Protein 2PAQ (pdb70)

CATH classification: 1.10.3210.10

B-factor: mean 29.09, std 8.6, range [10.77, 69.5]

Organism: Escherichia coli (strain K12) (NCBI:txid83333)

InterPro domains:
  IPR003607 HD/PDEase domain [SM00471] (26-151)
  IPR003607 HD/PDEase domain [cd00077] (28-130)
  IPR006674 HD domain [PS51831] (30-142)
  IPR022971 5'-deoxynucleotidase YfbR [MF_01100] (3-195)
  IPR039356 5'-deoxynucleotidase YfbR/HDDC2 [PTHR11845] (5-149)

Structure (mmCIF, N/CA/C/O backbone):
data_2PAQ
#
_entry.id   2PAQ
#
_cell.length_a   137.023
_cell.length_b   137.023
_cell.length_c   56.288
_cell.angle_alpha   90.00
_cell.angle_beta   90.00
_cell.angle_gamma   120.00
#
_symmetry.space_group_name_H-M   'H 3'
#
loop_
_entity.id
_entity.type
_entity.pdbx_description
1 polymer "5'-deoxynucleotidase YfbR"
2 water water
#
loop_
_atom_site.group_PDB
_atom_site.id
_atom_site.type_symbol
_atom_site.label_atom_id
_atom_site.label_alt_id
_atom_site.label_comp_id
_atom_site.label_asym_id
_atom_site.label_entity_id
_atom_site.label_seq_id
_atom_site.pdbx_PDB_ins_code
_atom_site.Cartn_x
_atom_site.Cartn_y
_atom_site.Cartn_z
_atom_site.occupancy
_atom_site.B_iso_or_equiv
_atom_site.auth_seq_id
_atom_site.auth_comp_id
_atom_site.auth_asym_id
_atom_site.auth_atom_id
_atom_site.pdbx_PDB_model_num
ATOM 1 N N . LYS A 1 4 ? 26.396 -12.563 29.262 1.00 34.98 2 LYS A N 1
ATOM 2 C CA . LYS A 1 4 ? 27.148 -11.392 29.790 1.00 34.41 2 LYS A CA 1
ATOM 3 C C . LYS A 1 4 ? 26.398 -10.601 30.851 1.00 34.79 2 LYS A C 1
ATOM 4 O O . LYS A 1 4 ? 27.031 -10.172 31.828 1.00 34.81 2 LYS A O 1
ATOM 6 N N . GLN A 1 5 ? 25.081 -10.381 30.673 1.00 33.88 3 GLN A N 1
ATOM 7 C CA . GLN A 1 5 ? 24.270 -9.696 31.709 1.00 33.17 3 GLN A CA 1
ATOM 8 C C . GLN A 1 5 ? 24.002 -10.620 32.896 1.00 30.83 3 GLN A C 1
ATOM 9 O O . GLN A 1 5 ? 23.637 -11.785 32.712 1.00 31.44 3 GLN A O 1
ATOM 15 N N . SER A 1 6 ? 24.212 -10.108 34.101 1.00 26.23 4 SER A N 1
ATOM 16 C CA . SER A 1 6 ? 23.972 -10.855 35.315 1.00 25.22 4 SER A CA 1
ATOM 17 C C . SER A 1 6 ? 22.696 -10.291 35.958 1.00 24.33 4 SER A C 1
ATOM 18 O O . SER A 1 6 ? 22.450 -9.105 35.874 1.00 23.19 4 SER A O 1
ATOM 21 N N . HIS A 1 7 ? 21.918 -11.164 36.574 1.00 24.19 5 HIS A N 1
ATOM 22 C CA . HIS A 1 7 ? 20.694 -10.836 37.306 1.00 24.03 5 HIS A CA 1
ATOM 23 C C . HIS A 1 7 ? 20.946 -10.681 38.818 1.00 23.65 5 HIS A C 1
ATOM 24 O O . HIS A 1 7 ? 20.009 -10.530 39.594 1.00 22.24 5 HIS A O 1
ATOM 31 N N . PHE A 1 8 ? 22.214 -10.747 39.216 1.00 23.48 6 PHE A N 1
ATOM 32 C CA . PHE A 1 8 ? 22.619 -10.791 40.596 1.00 22.69 6 PHE A CA 1
ATOM 33 C C . PHE A 1 8 ? 22.106 -9.629 41.411 1.00 23.83 6 PHE A C 1
ATOM 34 O O . PHE A 1 8 ? 21.531 -9.855 42.458 1.00 23.26 6 PHE A O 1
ATOM 42 N N . PHE A 1 9 ? 22.382 -8.397 40.977 1.00 23.81 7 PHE A N 1
ATOM 43 C CA . PHE A 1 9 ? 21.925 -7.226 41.692 1.00 24.88 7 PHE A CA 1
ATOM 44 C C . PHE A 1 9 ? 20.427 -7.000 41.603 1.00 24.70 7 PHE A C 1
ATOM 45 O O . PHE A 1 9 ? 19.795 -6.544 42.580 1.00 24.45 7 PHE A O 1
ATOM 53 N N . ALA A 1 10 ? 19.854 -7.364 40.455 1.00 24.07 8 ALA A N 1
ATOM 54 C CA . ALA A 1 10 ? 18.412 -7.413 40.299 1.00 23.39 8 ALA A CA 1
ATOM 55 C C . ALA A 1 10 ? 17.850 -8.349 41.380 1.00 24.40 8 ALA A C 1
ATOM 56 O O . ALA A 1 10 ? 16.901 -7.989 42.054 1.00 22.83 8 ALA A O 1
ATOM 58 N N . HIS A 1 11 ? 18.454 -9.503 41.648 1.00 24.47 9 HIS A N 1
ATOM 59 C CA . HIS A 1 11 ? 17.921 -10.268 42.792 1.00 25.29 9 HIS A CA 1
ATOM 60 C C . HIS A 1 11 ? 18.211 -9.717 44.179 1.00 26.64 9 HIS A C 1
ATOM 61 O O . HIS A 1 11 ? 17.337 -9.792 45.054 1.00 27.85 9 HIS A O 1
ATOM 68 N N . LEU A 1 12 ? 19.394 -9.175 44.407 1.00 26.90 10 LEU A N 1
ATOM 69 C CA . LEU A 1 12 ? 19.669 -8.545 45.704 1.00 27.96 10 LEU A CA 1
ATOM 70 C C . LEU A 1 12 ? 18.654 -7.441 46.096 1.00 28.24 10 LEU A C 1
ATOM 71 O O . LEU A 1 12 ? 18.260 -7.279 47.303 1.00 26.96 10 LEU A O 1
ATOM 76 N N . SER A 1 13 ? 18.245 -6.668 45.092 1.00 28.79 11 SER A N 1
ATOM 77 C CA . SER A 1 13 ? 17.259 -5.591 45.248 1.00 29.66 11 SER A CA 1
ATOM 78 C C . SER A 1 13 ? 15.981 -6.060 45.979 1.00 29.12 11 SER A C 1
ATOM 79 O O . SER A 1 13 ? 15.221 -5.268 46.520 1.00 28.44 11 SER A O 1
ATOM 82 N N . ARG A 1 14 ? 15.769 -7.374 45.999 1.00 29.41 12 ARG A N 1
ATOM 83 C CA . ARG A 1 14 ? 14.535 -7.972 46.459 1.00 28.31 12 ARG A CA 1
ATOM 84 C C . ARG A 1 14 ? 14.546 -8.266 47.956 1.00 28.70 12 ARG A C 1
ATOM 85 O O . ARG A 1 14 ? 13.529 -8.694 48.532 1.00 28.00 12 ARG A O 1
ATOM 93 N N . LEU A 1 15 ? 15.674 -8.001 48.593 1.00 26.59 13 LEU A N 1
ATOM 94 C CA . LEU A 1 15 ? 15.836 -8.336 49.974 1.00 27.36 13 LEU A CA 1
ATOM 95 C C . LEU A 1 15 ? 14.827 -7.543 50.788 1.00 26.16 13 LEU A C 1
ATOM 96 O O . LEU A 1 15 ? 14.410 -8.003 51.803 1.00 26.65 13 LEU A O 1
ATOM 101 N N . LYS A 1 16 ? 14.502 -6.337 50.334 1.00 25.67 14 LYS A N 1
ATOM 102 C CA . LYS A 1 16 ? 13.569 -5.451 51.014 1.00 25.63 14 LYS A CA 1
ATOM 103 C C . LYS A 1 16 ? 12.116 -5.961 50.977 1.00 25.29 14 LYS A C 1
ATOM 104 O O . LYS A 1 16 ? 11.285 -5.571 51.815 1.00 25.30 14 LYS A O 1
ATOM 110 N N . LEU A 1 17 ? 11.867 -6.904 50.097 1.00 25.14 15 LEU A N 1
ATOM 111 C CA . LEU A 1 17 ? 10.575 -7.556 49.977 1.00 25.46 15 LEU A CA 1
ATOM 112 C C . LEU A 1 17 ? 10.418 -8.683 50.998 1.00 25.40 15 LEU A C 1
ATOM 113 O O . LEU A 1 17 ? 9.318 -9.102 51.188 1.00 24.84 15 LEU A O 1
ATOM 118 N N . ILE A 1 18 ? 11.486 -9.184 51.636 1.00 24.48 16 ILE A N 1
ATOM 119 C CA . ILE A 1 18 ? 11.333 -10.381 52.462 1.00 24.67 16 ILE A CA 1
ATOM 120 C C . ILE A 1 18 ? 11.105 -9.926 53.904 1.00 23.81 16 ILE A C 1
ATOM 121 O O . ILE A 1 18 ? 11.916 -9.213 54.414 1.00 21.18 16 ILE A O 1
ATOM 126 N N . ASN A 1 19 ? 10.006 -10.380 54.528 1.00 23.44 17 ASN A N 1
ATOM 127 C CA . ASN A 1 19 ? 9.610 -9.936 55.840 1.00 23.42 17 ASN A CA 1
ATOM 128 C C . ASN A 1 19 ? 10.006 -10.851 56.959 1.00 23.63 17 ASN A C 1
ATOM 129 O O . ASN A 1 19 ? 9.927 -12.061 56.838 1.00 23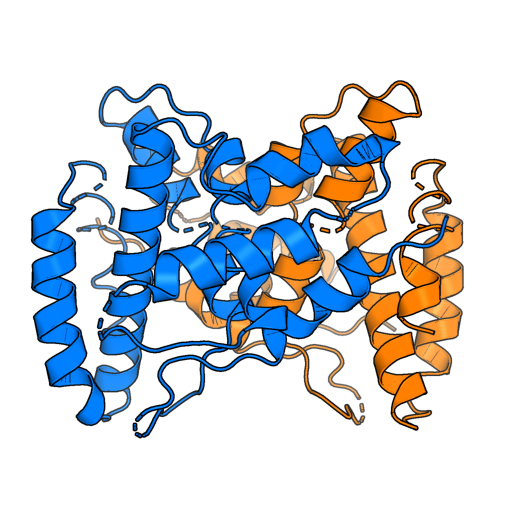.47 17 ASN A O 1
ATOM 134 N N . ARG A 1 20 ? 10.456 -10.285 58.070 1.00 22.89 18 ARG A N 1
ATOM 135 C CA . ARG A 1 20 ? 10.905 -11.127 59.205 1.00 23.58 18 ARG A CA 1
ATOM 136 C C . ARG A 1 20 ? 9.808 -11.269 60.251 1.00 23.73 18 ARG A C 1
ATOM 137 O O . ARG A 1 20 ? 8.802 -10.561 60.148 1.00 25.74 18 ARG A O 1
ATOM 145 N N . TRP A 1 21 ? 9.975 -12.187 61.199 1.00 24.12 19 TRP A N 1
ATOM 146 C CA . TRP A 1 21 ? 9.026 -12.460 62.264 1.00 24.79 19 TRP A CA 1
ATOM 147 C C . TRP A 1 21 ? 7.572 -12.665 61.738 1.00 25.27 19 TRP A C 1
ATOM 148 O O . TRP A 1 21 ? 6.669 -12.010 62.169 1.00 25.90 19 TRP A O 1
ATOM 159 N N . PRO A 1 22 ? 7.382 -13.576 60.766 1.00 26.27 20 PRO A N 1
ATOM 160 C CA . PRO A 1 22 ? 6.116 -13.737 60.102 1.00 26.50 20 PRO A CA 1
ATOM 161 C C . PRO A 1 22 ? 5.003 -14.298 60.952 1.00 28.16 20 PRO A C 1
ATOM 162 O O . PRO A 1 22 ? 3.818 -14.098 60.582 1.00 29.29 20 PRO A O 1
ATOM 166 N N . LEU A 1 23 ? 5.326 -14.970 62.061 1.00 27.64 21 LEU A N 1
ATOM 167 C CA . LEU A 1 23 ? 4.288 -15.677 62.799 1.00 28.33 21 LEU A CA 1
ATOM 168 C C . LEU A 1 23 ? 3.618 -14.836 63.887 1.00 29.20 21 LEU A C 1
ATOM 169 O O . LEU A 1 23 ? 2.701 -15.314 64.530 1.00 27.52 21 LEU A O 1
ATOM 182 N N . ARG A 1 25 ? 2.157 -10.726 65.226 1.00 29.07 23 ARG A N 1
ATOM 183 C CA . ARG A 1 25 ? 1.809 -9.339 64.942 1.00 29.19 23 ARG A CA 1
ATOM 184 C C . ARG A 1 25 ? 2.986 -8.449 65.361 1.00 28.14 23 ARG A C 1
ATOM 185 O O . ARG A 1 25 ? 3.561 -8.605 66.451 1.00 29.55 23 ARG A O 1
ATOM 193 N N . ASN A 1 26 ? 3.378 -7.587 64.447 1.00 26.58 24 ASN A N 1
ATOM 194 C CA . ASN A 1 26 ? 4.480 -6.675 64.594 1.00 25.11 24 ASN A CA 1
ATOM 195 C C . ASN A 1 26 ? 3.841 -5.285 64.636 1.00 24.89 24 ASN A C 1
ATOM 196 O O . ASN A 1 26 ? 2.913 -5.001 63.897 1.00 22.02 24 ASN A O 1
ATOM 201 N N . VAL A 1 27 ? 4.342 -4.414 65.508 1.00 23.85 25 VAL A N 1
ATOM 202 C CA . VAL A 1 27 ? 3.929 -3.033 65.494 1.00 23.81 25 VAL A CA 1
ATOM 203 C C . VAL A 1 27 ? 4.438 -2.426 64.207 1.00 23.49 25 VAL A C 1
ATOM 204 O O . VAL A 1 27 ? 3.741 -1.690 63.563 1.00 23.92 25 VAL A O 1
ATOM 208 N N . ARG A 1 28 ? 5.666 -2.775 63.835 1.00 24.13 26 ARG A N 1
ATOM 209 C CA . ARG A 1 28 ? 6.289 -2.402 62.577 1.00 23.71 26 ARG A CA 1
ATOM 210 C C . ARG A 1 28 ? 6.956 -3.650 62.025 1.00 23.33 26 ARG A C 1
ATOM 211 O O . ARG A 1 28 ? 7.657 -4.380 62.735 1.00 23.11 26 ARG A O 1
ATOM 219 N N . THR A 1 29 ? 6.721 -3.899 60.754 1.00 23.25 27 THR A N 1
ATOM 220 C CA . THR A 1 29 ? 7.277 -5.053 60.092 1.00 23.10 27 THR A CA 1
ATOM 221 C C . THR A 1 29 ? 8.687 -4.709 59.659 1.00 21.70 27 THR A C 1
ATOM 222 O O . THR A 1 29 ? 8.933 -3.636 59.145 1.00 21.11 27 THR A O 1
ATOM 226 N N . GLU A 1 30 ? 9.602 -5.648 59.908 1.00 20.53 28 GLU A N 1
ATOM 227 C CA . GLU A 1 30 ? 11.021 -5.501 59.635 1.00 20.29 28 GLU A CA 1
ATOM 228 C C . GLU A 1 30 ? 11.305 -6.378 58.415 1.00 18.94 28 GLU A C 1
ATOM 229 O O . GLU A 1 30 ? 10.896 -7.547 58.411 1.00 18.96 28 GLU A O 1
ATOM 235 N N . ASN A 1 31 ? 11.969 -5.812 57.394 1.00 15.92 29 ASN A N 1
ATOM 236 C CA . ASN A 1 31 ? 12.425 -6.586 56.240 1.00 14.98 29 ASN A CA 1
ATOM 237 C C . ASN A 1 31 ? 13.904 -6.965 56.368 1.00 15.49 29 ASN A C 1
ATOM 238 O O . ASN A 1 31 ? 14.607 -6.468 57.325 1.00 14.60 29 ASN A O 1
ATOM 243 N N . VAL A 1 32 ? 14.327 -7.911 55.512 1.00 14.46 30 VAL A N 1
ATOM 244 C CA . VAL A 1 32 ? 15.686 -8.419 55.550 1.00 16.97 30 VAL A CA 1
ATOM 245 C C . VAL A 1 32 ? 16.784 -7.363 55.218 1.00 18.15 30 VAL A C 1
ATOM 246 O O . VAL A 1 32 ? 17.898 -7.396 55.770 1.00 19.72 30 VAL A O 1
ATOM 250 N N . SER A 1 33 ? 16.433 -6.412 54.378 1.00 18.88 31 SER A N 1
ATOM 251 C CA . SER A 1 33 ? 17.306 -5.287 54.071 1.00 19.36 31 SER A CA 1
ATOM 252 C C . SER A 1 33 ? 17.569 -4.408 55.309 1.00 18.62 31 SER A C 1
ATOM 253 O O . SER A 1 33 ? 18.736 -4.164 55.671 1.00 17.30 31 SER A O 1
ATOM 256 N N . GLU A 1 34 ? 16.498 -3.957 55.966 1.00 18.63 32 GLU A N 1
ATOM 257 C CA . GLU A 1 34 ? 16.599 -3.237 57.261 1.00 19.35 32 GLU A CA 1
ATOM 258 C C . GLU A 1 34 ? 17.381 -4.003 58.342 1.00 19.03 32 GLU A C 1
ATOM 259 O O . GLU A 1 34 ? 18.294 -3.468 58.949 1.00 18.91 32 GLU A O 1
ATOM 265 N N . HIS A 1 35 ? 17.070 -5.275 58.521 1.00 18.52 33 HIS A N 1
ATOM 266 C CA . HIS A 1 35 ? 17.890 -6.165 59.383 1.00 18.92 33 HIS A CA 1
ATOM 267 C C . HIS A 1 35 ? 19.378 -6.286 59.073 1.00 19.01 33 HIS A C 1
ATOM 268 O O . HIS A 1 35 ? 20.227 -6.124 59.968 1.00 20.97 33 HIS A O 1
ATOM 275 N N . SER A 1 36 ? 19.706 -6.582 57.822 1.00 19.40 34 SER A N 1
ATOM 276 C CA . SER A 1 36 ? 21.094 -6.792 57.400 1.00 18.51 34 SER A CA 1
ATOM 277 C C . SER A 1 36 ? 21.896 -5.560 57.662 1.00 18.26 34 SER A C 1
ATOM 278 O O . SER A 1 36 ? 23.030 -5.694 58.067 1.00 18.09 34 SER A O 1
ATOM 281 N N . LEU A 1 37 ? 21.323 -4.363 57.426 1.00 19.32 35 LEU A N 1
ATOM 282 C CA . LEU A 1 37 ? 22.054 -3.145 57.685 1.00 19.39 35 LEU A CA 1
ATOM 283 C C . LEU A 1 37 ? 22.335 -3.012 59.169 1.00 18.94 35 LEU A C 1
ATOM 284 O O . LEU A 1 37 ? 23.416 -2.592 59.569 1.00 21.94 35 LEU A O 1
ATOM 289 N N . GLN A 1 38 ? 21.384 -3.338 59.998 1.00 16.27 36 GLN A N 1
ATOM 290 C CA . GLN A 1 38 ? 21.547 -3.131 61.423 1.00 17.60 36 GLN A CA 1
ATOM 291 C C . GLN A 1 38 ? 22.523 -4.150 61.916 1.00 17.08 36 GLN A C 1
ATOM 292 O O . GLN A 1 38 ? 23.439 -3.813 62.641 1.00 17.44 36 GLN A O 1
ATOM 298 N N . VAL A 1 39 ? 22.460 -5.368 61.375 1.00 18.15 37 VAL A N 1
ATOM 299 C CA . VAL A 1 39 ? 23.460 -6.424 61.704 1.00 17.33 37 VAL A CA 1
ATOM 300 C C . VAL A 1 39 ? 24.876 -6.030 61.360 1.00 17.25 37 VAL A C 1
ATOM 301 O O . VAL A 1 39 ? 25.797 -6.268 62.162 1.00 17.08 37 VAL A O 1
ATOM 305 N N . ALA A 1 40 ? 25.084 -5.517 60.147 1.00 16.71 38 ALA A N 1
ATOM 306 C CA . ALA A 1 40 ? 26.388 -4.964 59.708 1.00 15.36 38 ALA A CA 1
ATOM 307 C C . ALA A 1 40 ? 26.901 -3.853 60.616 1.00 16.39 38 ALA A C 1
ATOM 308 O O . ALA A 1 40 ? 28.061 -3.814 60.939 1.00 17.89 38 ALA A O 1
ATOM 318 N N . VAL A 1 42 ? 26.010 -3.326 63.820 1.00 18.60 40 VAL A N 1
ATOM 319 C CA . VAL A 1 42 ? 26.328 -3.957 65.080 1.00 18.11 40 VAL A CA 1
ATOM 320 C C . VAL A 1 42 ? 27.584 -4.809 65.003 1.00 17.32 40 VAL A C 1
ATOM 321 O O . VAL A 1 42 ? 28.398 -4.779 65.931 1.00 18.04 40 VAL A O 1
ATOM 325 N N . ALA A 1 43 ? 27.708 -5.625 63.949 1.00 17.86 41 ALA A N 1
ATOM 326 C CA . ALA A 1 43 ? 28.885 -6.526 63.737 1.00 17.40 41 ALA A CA 1
ATOM 327 C C . ALA A 1 43 ? 30.194 -5.703 63.673 1.00 18.15 41 ALA A C 1
ATOM 328 O O . ALA A 1 43 ? 31.209 -6.032 64.356 1.00 17.03 41 ALA A O 1
ATOM 330 N N . HIS A 1 44 ? 30.170 -4.640 62.850 1.00 15.83 42 HIS A N 1
ATOM 331 C CA . HIS A 1 44 ? 31.280 -3.713 62.780 1.00 16.24 42 HIS A CA 1
ATOM 332 C C . HIS A 1 44 ? 31.659 -3.113 64.139 1.00 15.10 42 HIS A C 1
ATOM 333 O O . HIS A 1 44 ? 32.838 -2.995 64.491 1.00 13.37 42 HIS A O 1
ATOM 340 N N . ALA A 1 45 ? 30.656 -2.710 64.882 1.00 15.34 43 ALA A N 1
ATOM 341 C CA . ALA A 1 45 ? 30.895 -2.095 66.210 1.00 16.39 43 ALA A CA 1
ATOM 342 C C . ALA A 1 45 ? 31.462 -3.145 67.196 1.00 17.97 43 ALA A C 1
ATOM 343 O O . ALA A 1 45 ? 32.335 -2.845 68.049 1.00 19.21 43 ALA A O 1
ATOM 345 N N . LEU A 1 46 ? 30.944 -4.372 67.128 1.00 18.63 44 LEU A N 1
ATOM 346 C CA . LEU A 1 46 ? 31.465 -5.421 67.989 1.00 18.51 44 LEU A CA 1
ATOM 347 C C . LEU A 1 46 ? 32.902 -5.772 67.626 1.00 18.64 44 LEU A C 1
ATOM 348 O O . LEU A 1 46 ? 33.683 -6.055 68.514 1.00 19.01 44 LEU A O 1
ATOM 353 N N . ALA A 1 47 ? 33.252 -5.716 66.340 1.00 18.41 45 ALA A N 1
ATOM 354 C CA . ALA A 1 47 ? 34.613 -5.904 65.900 1.00 18.79 45 ALA A CA 1
ATOM 355 C C . ALA A 1 47 ? 35.553 -4.741 66.348 1.00 19.35 45 ALA A C 1
ATOM 356 O O . ALA A 1 47 ? 36.613 -5.004 66.871 1.00 19.21 45 ALA A O 1
ATOM 358 N N . ALA A 1 48 ? 35.145 -3.484 66.201 1.00 19.06 46 ALA A N 1
ATOM 359 C CA . ALA A 1 48 ? 35.959 -2.352 66.559 1.00 18.53 46 ALA A CA 1
ATOM 360 C C . ALA A 1 48 ? 36.172 -2.254 68.050 1.00 18.98 46 ALA A C 1
ATOM 361 O O . ALA A 1 48 ? 37.249 -1.827 68.471 1.00 19.29 46 ALA A O 1
ATOM 363 N N . ILE A 1 49 ? 35.135 -2.546 68.830 1.00 17.37 47 ILE A N 1
ATOM 364 C CA . ILE A 1 49 ? 35.241 -2.652 70.297 1.00 17.74 47 ILE A CA 1
ATOM 365 C C . ILE A 1 49 ? 36.251 -3.723 70.758 1.00 17.21 47 ILE A C 1
ATOM 366 O O . ILE A 1 49 ? 37.002 -3.509 71.717 1.00 16.51 47 ILE A O 1
ATOM 371 N N . LYS A 1 50 ? 36.248 -4.872 70.092 1.00 16.38 48 LYS A N 1
ATOM 372 C CA . LYS A 1 50 ? 37.104 -5.975 70.464 1.00 16.88 48 LYS A CA 1
ATOM 373 C C . LYS A 1 50 ? 38.509 -5.510 70.237 1.00 17.48 48 LYS A C 1
ATOM 374 O O . LYS A 1 50 ? 39.385 -5.716 71.094 1.00 17.65 48 LYS A O 1
ATOM 380 N N . ASN A 1 51 ? 38.715 -4.926 69.062 1.00 17.44 49 ASN A N 1
ATOM 381 C CA . ASN A 1 51 ? 39.999 -4.372 68.657 1.00 18.99 49 ASN A CA 1
ATOM 382 C C . ASN A 1 51 ? 40.463 -3.291 69.609 1.00 19.35 49 ASN A C 1
ATOM 383 O O . ASN A 1 51 ? 41.605 -3.322 70.070 1.00 18.81 49 ASN A O 1
ATOM 388 N N . ARG A 1 52 ? 39.565 -2.348 69.895 1.00 20.02 50 ARG A N 1
ATOM 389 C CA . ARG A 1 52 ? 39.921 -1.176 70.639 1.00 20.80 50 ARG A CA 1
ATOM 390 C C . ARG A 1 52 ? 40.143 -1.504 72.137 1.00 21.31 50 ARG A C 1
ATOM 391 O O . ARG A 1 52 ? 41.103 -0.997 72.736 1.00 22.48 50 ARG A O 1
ATOM 399 N N . LYS A 1 53 ? 39.301 -2.336 72.737 1.00 20.21 51 LYS A N 1
ATOM 400 C CA . LYS A 1 53 ? 39.350 -2.541 74.204 1.00 21.13 51 LYS A CA 1
ATOM 401 C C . LYS A 1 53 ? 39.729 -3.934 74.656 1.00 20.78 51 LYS A C 1
ATOM 402 O O . LYS A 1 53 ? 40.187 -4.102 75.740 1.00 18.87 51 LYS A O 1
ATOM 408 N N . PHE A 1 54 ? 39.569 -4.952 73.825 1.00 20.27 52 PHE A N 1
ATOM 409 C CA . PHE A 1 54 ? 39.746 -6.304 74.333 1.00 20.46 52 PHE A CA 1
ATOM 410 C C . PHE A 1 54 ? 40.793 -7.128 73.573 1.00 20.72 52 PHE A C 1
ATOM 411 O O . PHE A 1 54 ? 40.674 -8.343 73.442 1.00 21.05 52 PHE A O 1
ATOM 419 N N . GLY A 1 55 ? 41.789 -6.451 73.027 1.00 21.97 53 GLY A N 1
ATOM 420 C CA . GLY A 1 55 ? 42.973 -7.105 72.414 1.00 22.59 53 GLY A CA 1
ATOM 421 C C . GLY A 1 55 ? 42.704 -7.746 71.051 1.00 22.47 53 GLY A C 1
ATOM 422 O O . GLY A 1 55 ? 43.421 -8.655 70.648 1.00 21.67 53 GLY A O 1
ATOM 423 N N . GLY A 1 56 ? 41.670 -7.283 70.356 1.00 21.85 54 GLY A N 1
ATOM 424 C CA . GLY A 1 56 ? 41.296 -7.834 69.036 1.00 21.53 54 GLY A CA 1
ATOM 425 C C . GLY A 1 56 ? 42.296 -7.522 67.914 1.00 22.31 54 GLY A C 1
ATOM 426 O O . GLY A 1 56 ? 43.057 -6.542 67.975 1.00 20.77 54 GLY A O 1
ATOM 427 N N . ASN A 1 57 ? 42.328 -8.393 66.909 1.00 22.98 55 ASN A N 1
ATOM 428 C CA . ASN A 1 57 ? 42.969 -8.083 65.671 1.00 24.84 55 ASN A CA 1
ATOM 429 C C . ASN A 1 57 ? 42.113 -8.458 64.443 1.00 24.56 55 ASN A C 1
ATOM 430 O O . ASN A 1 57 ? 42.586 -9.127 63.515 1.00 25.24 55 ASN A O 1
ATOM 435 N N . VAL A 1 58 ? 40.860 -8.035 64.441 1.00 23.74 56 VAL A N 1
ATOM 436 C CA . VAL A 1 58 ? 39.936 -8.354 63.334 1.00 24.57 56 VAL A CA 1
ATOM 437 C C . VAL A 1 58 ? 39.758 -7.191 62.356 1.00 22.55 56 VAL A C 1
ATOM 438 O O . VAL A 1 58 ? 39.931 -6.034 62.695 1.00 21.89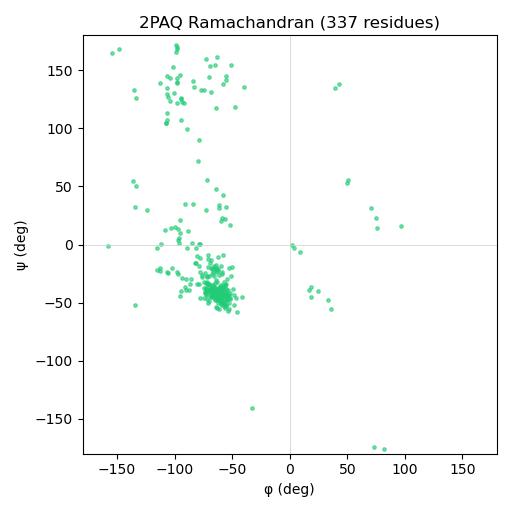 56 VAL A O 1
ATOM 442 N N . ASN A 1 59 ? 39.440 -7.533 61.130 1.00 20.94 57 ASN A N 1
ATOM 443 C CA . ASN A 1 59 ? 39.167 -6.553 60.082 1.00 19.45 57 ASN A CA 1
ATOM 444 C C . ASN A 1 59 ? 37.673 -6.255 60.159 1.00 19.07 57 ASN A C 1
ATOM 445 O O . ASN A 1 59 ? 36.786 -7.042 59.666 1.00 17.50 57 ASN A O 1
ATOM 450 N N . ALA A 1 60 ? 37.392 -5.125 60.809 1.00 16.32 58 ALA A N 1
ATOM 451 C CA . ALA A 1 60 ? 36.054 -4.732 61.163 1.00 17.54 58 ALA A CA 1
ATOM 452 C C . ALA A 1 60 ? 35.250 -4.352 59.906 1.00 16.74 58 ALA A C 1
ATOM 453 O O . ALA A 1 60 ? 34.098 -4.678 59.805 1.00 14.75 58 ALA A O 1
ATOM 455 N N . GLU A 1 61 ? 35.935 -3.903 58.871 1.00 18.06 59 GLU A N 1
ATOM 456 C CA . GLU A 1 61 ? 35.294 -3.601 57.589 1.00 18.37 59 GLU A CA 1
ATOM 457 C C . GLU A 1 61 ? 34.901 -4.882 56.884 1.00 19.12 59 GLU A C 1
ATOM 458 O O . GLU A 1 61 ? 33.783 -4.954 56.373 1.00 19.65 59 GLU A O 1
ATOM 464 N N . ARG A 1 62 ? 35.785 -5.913 56.890 1.00 19.92 60 ARG A N 1
ATOM 465 C CA . ARG A 1 62 ? 35.444 -7.213 56.355 1.00 19.76 60 ARG A CA 1
ATOM 466 C C . ARG A 1 62 ? 34.166 -7.750 57.015 1.00 18.73 60 ARG A C 1
ATOM 467 O O . ARG A 1 62 ? 33.202 -8.170 56.332 1.00 17.41 60 ARG A O 1
ATOM 475 N N . ILE A 1 63 ? 34.132 -7.630 58.317 1.00 18.25 61 ILE A N 1
ATOM 476 C CA . ILE A 1 63 ? 33.040 -8.135 59.117 1.00 18.60 61 ILE A CA 1
ATOM 477 C C . ILE A 1 63 ? 31.708 -7.443 58.736 1.00 18.61 61 ILE A C 1
ATOM 478 O O . ILE A 1 63 ? 30.621 -8.068 58.656 1.00 19.91 61 ILE A O 1
ATOM 483 N N . ALA A 1 64 ? 31.757 -6.143 58.524 1.00 18.54 62 ALA A N 1
ATOM 484 C CA . ALA A 1 64 ? 30.562 -5.433 58.110 1.00 17.85 62 ALA A CA 1
ATOM 485 C C . ALA A 1 64 ? 30.003 -5.997 56.804 1.00 18.87 62 ALA A C 1
ATOM 486 O O . ALA A 1 64 ? 28.796 -6.245 56.656 1.00 16.34 62 ALA A O 1
ATOM 488 N N . LEU A 1 65 ? 30.891 -6.151 55.846 1.00 21.47 63 LEU A N 1
ATOM 489 C CA . LEU A 1 65 ? 30.539 -6.660 54.515 1.00 23.10 63 LEU A CA 1
ATOM 490 C C . LEU A 1 65 ? 29.820 -8.049 54.543 1.00 24.54 63 LEU A C 1
ATOM 491 O O . LEU A 1 65 ? 28.781 -8.271 53.874 1.00 27.91 63 LEU A O 1
ATOM 496 N N . LEU A 1 66 ? 30.386 -8.963 55.314 1.00 25.34 64 LEU A N 1
ATOM 497 C CA . LEU A 1 66 ? 29.888 -10.292 55.531 1.00 26.91 64 LEU A CA 1
ATOM 498 C C . LEU A 1 66 ? 28.535 -10.242 56.125 1.00 27.38 64 LEU A C 1
ATOM 499 O O . LEU A 1 66 ? 27.624 -10.925 55.643 1.00 27.18 64 LEU A O 1
ATOM 504 N N . ALA A 1 67 ? 28.397 -9.425 57.178 1.00 25.93 65 ALA A N 1
ATOM 505 C CA . ALA A 1 67 ? 27.095 -9.224 57.807 1.00 26.41 65 ALA A CA 1
ATOM 506 C C . ALA A 1 67 ? 26.103 -8.767 56.776 1.00 27.39 65 ALA A C 1
ATOM 507 O O . ALA A 1 67 ? 24.973 -9.229 56.779 1.00 28.89 65 ALA A O 1
ATOM 517 N N . TYR A 1 69 ? 25.842 -9.396 53.664 1.00 27.51 67 TYR A N 1
ATOM 518 C CA . TYR A 1 69 ? 25.478 -10.512 52.777 1.00 27.92 67 TYR A CA 1
ATOM 519 C C . TYR A 1 69 ? 24.998 -11.803 53.447 1.00 26.81 67 TYR A C 1
ATOM 520 O O . TYR A 1 69 ? 24.664 -12.726 52.771 1.00 26.01 67 TYR A O 1
ATOM 529 N N . HIS A 1 70 ? 25.000 -11.856 54.768 1.00 26.43 68 HIS A N 1
ATOM 530 C CA . HIS A 1 70 ? 24.715 -13.061 55.515 1.00 25.81 68 HIS A CA 1
ATOM 531 C C . HIS A 1 70 ? 23.328 -13.670 55.161 1.00 25.89 68 HIS A C 1
ATOM 532 O O . HIS A 1 70 ? 23.184 -14.875 55.217 1.00 26.87 68 HIS A O 1
ATOM 539 N N . ASP A 1 71 ? 22.314 -12.843 54.869 1.00 24.45 69 ASP A N 1
ATOM 540 C CA . ASP A 1 71 ? 20.932 -13.282 54.608 1.00 25.77 69 ASP A CA 1
ATOM 541 C C . ASP A 1 71 ? 20.530 -13.156 53.148 1.00 26.59 69 ASP A C 1
ATOM 542 O O . ASP A 1 71 ? 19.362 -13.309 52.817 1.00 29.08 69 ASP A O 1
ATOM 547 N N . ALA A 1 72 ? 21.496 -12.933 52.267 1.00 26.29 70 ALA A N 1
ATOM 548 C CA . ALA A 1 72 ? 21.256 -12.608 50.851 1.00 26.88 70 ALA A CA 1
ATOM 549 C C . ALA A 1 72 ? 20.446 -13.631 50.100 1.00 27.29 70 ALA A C 1
ATOM 550 O O . ALA A 1 72 ? 19.632 -13.286 49.228 1.00 29.40 70 ALA A O 1
ATOM 552 N N . SER A 1 73 ? 20.665 -14.892 50.422 1.00 26.75 71 SER A N 1
ATOM 553 C CA . SER A 1 73 ? 20.035 -15.989 49.702 1.00 27.74 71 SER A CA 1
ATOM 554 C C . SER A 1 73 ? 18.561 -16.103 49.980 1.00 27.00 71 SER A C 1
ATOM 555 O O . SER A 1 73 ? 17.868 -16.905 49.356 1.00 27.36 71 SER A O 1
ATOM 558 N N . GLU A 1 74 ? 18.097 -15.334 50.957 1.00 26.86 72 GLU A N 1
ATOM 559 C CA . GLU A 1 74 ? 16.714 -15.303 51.303 1.00 26.79 72 GLU A CA 1
ATOM 560 C C . GLU A 1 74 ? 15.857 -14.669 50.218 1.00 27.28 72 GLU A C 1
ATOM 561 O O . GLU A 1 74 ? 14.638 -14.800 50.307 1.00 25.15 72 GLU A O 1
ATOM 567 N N . VAL A 1 75 ? 16.480 -13.987 49.247 1.00 27.26 73 VAL A N 1
ATOM 568 C CA . VAL A 1 75 ? 15.734 -13.542 48.094 1.00 28.59 73 VAL A CA 1
ATOM 569 C C . VAL A 1 75 ? 15.239 -14.678 47.203 1.00 28.33 73 VAL A C 1
ATOM 570 O O . VAL A 1 75 ? 14.247 -14.490 46.465 1.00 28.92 73 VAL A O 1
ATOM 574 N N . LEU A 1 76 ? 15.880 -15.853 47.305 1.00 28.34 74 LEU A N 1
ATOM 575 C CA . LEU A 1 76 ? 15.368 -17.079 46.639 1.00 27.47 74 LEU A CA 1
ATOM 576 C C . LEU A 1 76 ? 14.450 -18.026 47.475 1.00 28.25 74 LEU A C 1
ATOM 577 O O . LEU A 1 76 ? 13.577 -18.710 46.947 1.00 26.87 74 LEU A O 1
ATOM 582 N N . THR A 1 77 ? 14.651 -18.023 48.776 1.00 28.65 75 THR A N 1
ATOM 583 C CA . THR A 1 77 ? 14.005 -18.936 49.695 1.00 30.46 75 THR A CA 1
ATOM 584 C C . THR A 1 77 ? 12.913 -18.299 50.535 1.00 31.15 75 THR A C 1
ATOM 585 O O . THR A 1 77 ? 11.960 -18.976 50.985 1.00 31.66 75 THR A O 1
ATOM 589 N N . GLY A 1 78 ? 13.004 -16.994 50.718 1.00 31.47 76 GLY A N 1
ATOM 590 C CA . GLY A 1 78 ? 12.218 -16.338 51.770 1.00 31.20 76 GLY A CA 1
ATOM 591 C C . GLY A 1 78 ? 12.804 -16.659 53.139 1.00 31.99 76 GLY A C 1
ATOM 592 O O . GLY A 1 78 ? 13.853 -17.324 53.270 1.00 29.42 76 GLY A O 1
ATOM 593 N N . ASP A 1 79 ? 12.087 -16.207 54.156 1.00 33.85 77 ASP A N 1
ATOM 594 C CA . ASP A 1 79 ? 12.536 -16.236 55.526 1.00 35.80 77 ASP A CA 1
ATOM 595 C C . ASP A 1 79 ? 11.912 -17.468 56.188 1.00 37.54 77 ASP A C 1
ATOM 596 O O . ASP A 1 79 ? 10.672 -17.612 56.177 1.00 39.56 77 ASP A O 1
ATOM 601 N N . LEU A 1 80 ? 12.703 -18.385 56.723 1.00 38.04 78 LEU A N 1
ATOM 602 C CA . LEU A 1 80 ? 12.104 -19.474 57.498 1.00 39.09 78 LEU A CA 1
ATOM 603 C C . LEU A 1 80 ? 12.367 -19.251 58.980 1.00 39.52 78 LEU A C 1
ATOM 604 O O . LEU A 1 80 ? 13.472 -19.425 59.409 1.00 39.48 78 LEU A O 1
ATOM 609 N N . PRO A 1 81 ? 11.352 -18.858 59.755 1.00 41.32 79 PRO A N 1
ATOM 610 C CA . PRO A 1 81 ? 11.584 -18.646 61.186 1.00 43.29 79 PRO A CA 1
ATOM 611 C C . PRO A 1 81 ? 12.281 -19.814 61.940 1.00 45.14 79 PRO A C 1
ATOM 612 O O . PRO A 1 81 ? 12.136 -21.002 61.581 1.00 45.35 79 PRO A O 1
ATOM 616 N N . THR A 1 82 ? 12.945 -19.451 63.031 1.00 46.74 80 THR A N 1
ATOM 617 C CA . THR A 1 82 ? 13.824 -20.328 63.780 1.00 47.73 80 THR A CA 1
ATOM 618 C C . THR A 1 82 ? 13.063 -21.494 64.384 1.00 47.75 80 THR A C 1
ATOM 619 O O . THR A 1 82 ? 12.176 -21.288 65.224 1.00 48.49 80 THR A O 1
ATOM 623 N N . PRO A 1 83 ? 13.407 -22.728 63.969 1.00 48.08 81 PRO A N 1
ATOM 624 C CA . PRO A 1 83 ? 12.530 -23.885 64.217 1.00 48.73 81 PRO A CA 1
ATOM 625 C C . PRO A 1 83 ? 11.717 -23.858 65.502 1.00 48.53 81 PRO A C 1
ATOM 626 O O . PRO A 1 83 ? 10.515 -24.122 65.445 1.00 48.84 81 PRO A O 1
ATOM 630 N N . GLN A 1 93 ? 16.468 -29.111 60.050 1.00 40.76 91 GLN A N 1
ATOM 631 C CA . GLN A 1 93 ? 17.846 -28.583 59.885 1.00 41.26 91 GLN A CA 1
ATOM 632 C C . GLN A 1 93 ? 18.581 -29.067 58.599 1.00 41.59 91 GLN A C 1
ATOM 633 O O . GLN A 1 93 ? 19.740 -28.673 58.360 1.00 42.48 91 GLN A O 1
ATOM 635 N N . GLU A 1 94 ? 17.912 -29.926 57.807 1.00 41.15 92 GLU A N 1
ATOM 636 C CA . GLU A 1 94 ? 18.138 -30.089 56.338 1.00 40.04 92 GLU A CA 1
ATOM 637 C C . GLU A 1 94 ? 17.826 -28.760 55.577 1.00 38.48 92 GLU A C 1
ATOM 638 O O . GLU A 1 94 ? 18.144 -28.578 54.386 1.00 36.76 92 GLU A O 1
ATOM 644 N N . TYR A 1 95 ? 17.221 -27.817 56.281 1.00 37.51 93 TYR A N 1
ATOM 645 C CA . TYR A 1 95 ? 17.076 -26.476 55.773 1.00 36.21 93 TYR A CA 1
ATOM 646 C C . TYR A 1 95 ? 18.421 -25.737 55.565 1.00 35.22 93 TYR A C 1
ATOM 647 O O . TYR A 1 95 ? 18.488 -24.767 54.811 1.00 33.22 93 TYR A O 1
ATOM 656 N N . LYS A 1 96 ? 19.460 -26.187 56.265 1.00 34.28 94 LYS A N 1
ATOM 657 C CA . LYS A 1 96 ? 20.835 -25.737 56.021 1.00 34.08 94 LYS A CA 1
ATOM 658 C C . LYS A 1 96 ? 21.322 -26.148 54.629 1.00 33.27 94 LYS A C 1
ATOM 659 O O . LYS A 1 96 ? 21.915 -25.330 53.923 1.00 31.94 94 LYS A O 1
ATOM 661 N N . ALA A 1 97 ? 21.073 -27.395 54.213 1.00 32.40 95 ALA A N 1
ATOM 662 C CA . ALA A 1 97 ? 21.452 -27.823 52.858 1.00 32.70 95 ALA A CA 1
ATOM 663 C C . ALA A 1 97 ? 20.723 -27.002 51.772 1.00 32.85 95 ALA A C 1
ATOM 664 O O . ALA A 1 97 ? 21.319 -26.650 50.753 1.00 33.02 95 ALA A O 1
ATOM 666 N N . ILE A 1 98 ? 19.463 -26.653 52.032 1.00 32.34 96 ILE A N 1
ATOM 667 C CA . ILE A 1 98 ? 18.642 -25.818 51.134 1.00 32.49 96 ILE A CA 1
ATOM 668 C C . ILE A 1 98 ? 19.077 -24.347 50.993 1.00 33.04 96 ILE A C 1
ATOM 669 O O . ILE A 1 98 ? 18.943 -23.734 49.942 1.00 32.23 96 ILE A O 1
ATOM 674 N N . GLU A 1 99 ? 19.567 -23.800 52.085 1.00 33.24 97 GLU A N 1
ATOM 675 C CA . GLU A 1 99 ? 20.194 -22.491 52.114 1.00 33.88 97 GLU A CA 1
ATOM 676 C C . GLU A 1 99 ? 21.511 -22.588 51.369 1.00 33.38 97 GLU A C 1
ATOM 677 O O . GLU A 1 99 ? 21.872 -21.688 50.582 1.00 33.63 97 GLU A O 1
ATOM 683 N N . LYS A 1 100 ? 22.199 -23.714 51.544 1.00 33.11 98 LYS A N 1
ATOM 684 C CA . LYS A 1 100 ? 23.418 -23.983 50.805 1.00 33.31 98 LYS A CA 1
ATOM 685 C C . LYS A 1 100 ? 23.106 -23.963 49.313 1.00 32.72 98 LYS A C 1
ATOM 686 O O . LYS A 1 100 ? 23.867 -23.454 48.549 1.00 32.84 98 LYS A O 1
ATOM 692 N N . ILE A 1 101 ? 21.948 -24.477 48.912 1.00 33.28 99 ILE A N 1
ATOM 693 C CA . ILE A 1 101 ? 21.578 -24.510 47.499 1.00 32.37 99 ILE A CA 1
ATOM 694 C C . ILE A 1 101 ? 21.232 -23.118 46.943 1.00 30.96 99 ILE A C 1
ATOM 695 O O . ILE A 1 101 ? 21.594 -22.784 45.818 1.00 28.30 99 ILE A O 1
ATOM 700 N N . ALA A 1 102 ? 20.553 -22.311 47.746 1.00 29.75 100 ALA A N 1
ATOM 701 C CA . ALA A 1 102 ? 20.123 -20.990 47.311 1.00 29.94 100 ALA A CA 1
ATOM 702 C C . ALA A 1 102 ? 21.307 -20.047 47.092 1.00 29.93 100 ALA A C 1
ATOM 703 O O . ALA A 1 102 ? 21.336 -19.245 46.143 1.00 31.16 100 ALA A O 1
ATOM 705 N N . GLN A 1 103 ? 22.255 -20.126 48.027 1.00 29.33 101 GLN A N 1
ATOM 706 C CA . GLN A 1 103 ? 23.560 -19.446 47.968 1.00 29.30 101 GLN A CA 1
ATOM 707 C C . GLN A 1 103 ? 24.272 -19.742 46.678 1.00 29.31 101 GLN A C 1
ATOM 708 O O . GLN A 1 103 ? 24.628 -18.864 45.954 1.00 28.67 101 GLN A O 1
ATOM 714 N N . GLN A 1 104 ? 24.467 -20.993 46.391 1.00 31.04 102 GLN A N 1
ATOM 715 C CA . GLN A 1 104 ? 25.186 -21.340 45.197 1.00 32.64 102 GLN A CA 1
ATOM 716 C C . GLN A 1 104 ? 24.415 -20.840 43.972 1.00 32.64 102 GLN A C 1
ATOM 717 O O . GLN A 1 104 ? 25.012 -20.272 43.100 1.00 32.00 102 GLN A O 1
ATOM 723 N N . LYS A 1 105 ? 23.087 -20.987 43.926 1.00 33.22 103 LYS A N 1
ATOM 724 C CA . LYS A 1 105 ? 22.275 -20.307 42.861 1.00 33.69 103 LYS A CA 1
ATOM 725 C C . LYS A 1 105 ? 22.611 -18.816 42.707 1.00 33.09 103 LYS A C 1
ATOM 726 O O . LYS A 1 105 ? 22.757 -18.298 41.604 1.00 31.71 103 LYS A O 1
ATOM 732 N N . LEU A 1 106 ? 22.749 -18.142 43.833 1.00 32.92 104 LEU A N 1
ATOM 733 C CA . LEU A 1 106 ? 23.029 -16.707 43.820 1.00 33.51 104 LEU A CA 1
ATOM 734 C C . LEU A 1 106 ? 24.464 -16.457 43.309 1.00 34.15 104 LEU A C 1
ATOM 735 O O . LEU A 1 106 ? 24.679 -15.658 42.379 1.00 33.34 104 LEU A O 1
ATOM 740 N N . VAL A 1 107 ? 25.415 -17.206 43.870 1.00 34.27 105 VAL A N 1
ATOM 741 C CA . VAL A 1 107 ? 26.808 -17.253 43.402 1.00 34.76 105 VAL A CA 1
ATOM 742 C C . VAL A 1 107 ? 26.895 -17.538 41.901 1.00 34.10 105 VAL A C 1
ATOM 743 O O . VAL A 1 107 ? 27.561 -16.818 41.212 1.00 35.25 105 VAL A O 1
ATOM 747 N N . ASP A 1 108 ? 26.173 -18.511 41.390 1.00 33.90 106 ASP A N 1
ATOM 748 C CA . ASP A 1 108 ? 26.176 -18.801 39.934 1.00 34.45 106 ASP A CA 1
ATOM 749 C C . ASP A 1 108 ? 25.745 -17.634 39.036 1.00 34.12 106 ASP A C 1
ATOM 750 O O . ASP A 1 108 ? 25.984 -17.641 37.831 1.00 33.88 106 ASP A O 1
ATOM 763 N N . VAL A 1 110 ? 26.696 -14.462 39.453 1.00 31.16 108 VAL A N 1
ATOM 764 C CA . VAL A 1 110 ? 27.776 -13.481 39.392 1.00 30.56 108 VAL A CA 1
ATOM 765 C C . VAL A 1 110 ? 28.646 -13.667 38.097 1.00 29.97 108 VAL A C 1
ATOM 766 O O . VAL A 1 110 ? 28.955 -14.782 37.674 1.00 28.91 108 VAL A O 1
ATOM 770 N N . PRO A 1 111 ? 29.012 -12.557 37.445 1.00 29.47 109 PRO A N 1
ATOM 771 C CA . PRO A 1 111 ? 29.815 -12.822 36.265 1.00 28.31 109 PRO A CA 1
ATOM 772 C C . PRO A 1 111 ? 31.046 -13.596 36.687 1.00 27.92 109 PRO A C 1
ATOM 773 O O . PRO A 1 111 ? 31.711 -13.304 37.679 1.00 28.40 109 PRO A O 1
ATOM 777 N N . GLU A 1 112 ? 31.370 -14.571 35.897 1.00 28.63 110 GLU A N 1
ATOM 778 C CA . GLU A 1 112 ? 32.532 -15.400 36.120 1.00 28.55 110 GLU A CA 1
ATOM 779 C C . GLU A 1 112 ? 33.797 -14.602 36.580 1.00 27.60 110 GLU A C 1
ATOM 780 O O . GLU A 1 112 ? 34.456 -14.963 37.556 1.00 29.61 110 GLU A O 1
ATOM 786 N N . GLU A 1 113 ? 34.080 -13.484 35.943 1.00 26.95 111 GLU A N 1
ATOM 787 C CA . GLU A 1 113 ? 35.246 -12.680 36.266 1.00 28.84 111 GLU A CA 1
ATOM 788 C C . GLU A 1 113 ? 35.291 -12.060 37.674 1.00 28.35 111 GLU A C 1
ATOM 789 O O . GLU A 1 113 ? 36.392 -11.703 38.142 1.00 27.13 111 GLU A O 1
ATOM 795 N N . LEU A 1 114 ? 34.122 -11.953 38.332 1.00 27.85 112 LEU A N 1
ATOM 796 C CA . LEU A 1 114 ? 33.997 -11.420 39.693 1.00 29.35 112 LEU A CA 1
ATOM 797 C C . LEU A 1 114 ? 33.607 -12.419 40.759 1.00 29.94 112 LEU A C 1
ATOM 798 O O . LEU A 1 114 ? 33.520 -12.050 41.938 1.00 29.75 112 LEU A O 1
ATOM 803 N N . ARG A 1 115 ? 33.423 -13.681 40.365 1.00 30.33 113 ARG A N 1
ATOM 804 C CA . ARG A 1 115 ? 32.689 -14.633 41.209 1.00 30.47 113 ARG A CA 1
ATOM 805 C C . ARG A 1 115 ? 33.497 -14.988 42.462 1.00 29.77 113 ARG A C 1
ATOM 806 O O . ARG A 1 115 ? 32.904 -15.193 43.530 1.00 28.51 113 ARG A O 1
ATOM 814 N N . ASP A 1 116 ? 34.829 -15.042 42.331 1.00 28.50 114 ASP A N 1
ATOM 815 C CA . ASP A 1 116 ? 35.705 -15.275 43.479 1.00 29.74 114 ASP A CA 1
ATOM 816 C C . ASP A 1 116 ? 35.625 -14.120 44.502 1.00 29.49 114 ASP A C 1
ATOM 817 O O . ASP A 1 116 ? 35.971 -14.318 45.655 1.00 30.18 114 ASP A O 1
ATOM 822 N N . ILE A 1 117 ? 35.163 -12.944 44.097 1.00 29.37 115 ILE A N 1
ATOM 823 C CA . ILE A 1 117 ? 35.024 -11.852 45.059 1.00 31.07 115 ILE A CA 1
ATOM 824 C C . ILE A 1 117 ? 33.774 -12.058 45.897 1.00 31.05 115 ILE A C 1
ATOM 825 O O . ILE A 1 117 ? 33.779 -11.889 47.136 1.00 31.34 115 ILE A O 1
ATOM 830 N N . PHE A 1 118 ? 32.702 -12.394 45.186 1.00 30.88 116 PHE A N 1
ATOM 831 C CA . PHE A 1 118 ? 31.353 -12.491 45.732 1.00 32.01 116 PHE A CA 1
ATOM 832 C C . PHE A 1 118 ? 31.008 -13.808 46.360 1.00 31.80 116 PHE A C 1
ATOM 833 O O . PHE A 1 118 ? 30.201 -13.828 47.324 1.00 31.62 116 PHE A O 1
ATOM 841 N N . ALA A 1 119 ? 31.620 -14.891 45.876 1.00 31.56 117 ALA A N 1
ATOM 842 C CA . ALA A 1 119 ? 31.290 -16.210 46.350 1.00 31.71 117 ALA A CA 1
ATOM 843 C C . ALA A 1 119 ? 31.455 -16.300 47.872 1.00 32.06 117 ALA A C 1
ATOM 844 O O . ALA A 1 119 ? 30.537 -16.748 48.550 1.00 31.33 117 ALA A O 1
ATOM 846 N N . PRO A 1 120 ? 32.627 -15.871 48.410 1.00 32.65 118 PRO A N 1
ATOM 847 C CA . PRO A 1 120 ? 32.893 -15.967 49.845 1.00 32.49 118 PRO A CA 1
ATOM 848 C C . PRO A 1 120 ? 32.026 -15.095 50.728 1.00 32.92 118 PRO A C 1
ATOM 849 O O . PRO A 1 120 ? 31.927 -15.393 51.926 1.00 33.96 118 PRO A O 1
ATOM 853 N N . LEU A 1 121 ? 31.470 -14.015 50.169 1.00 31.38 119 LEU A N 1
ATOM 854 C CA . LEU A 1 121 ? 30.539 -13.192 50.895 1.00 31.35 119 LEU A CA 1
ATOM 855 C C . LEU A 1 121 ? 29.197 -13.918 51.032 1.00 32.57 119 LEU A C 1
ATOM 856 O O . LEU A 1 121 ? 28.509 -13.721 51.988 1.00 32.53 119 LEU A O 1
ATOM 861 N N . ILE A 1 122 ? 28.802 -14.719 50.057 1.00 32.95 120 ILE A N 1
ATOM 862 C CA . ILE A 1 122 ? 27.455 -15.291 50.079 1.00 34.42 120 ILE A CA 1
ATOM 863 C C . ILE A 1 122 ? 27.428 -16.594 50.869 1.00 34.36 120 ILE A C 1
ATOM 864 O O . ILE A 1 122 ? 26.446 -16.856 51.487 1.00 35.26 120 ILE A O 1
ATOM 869 N N . ASP A 1 123 ? 28.468 -17.429 50.742 1.00 36.82 121 ASP A N 1
ATOM 870 C CA . ASP A 1 123 ? 28.601 -18.732 51.430 1.00 37.27 121 ASP A CA 1
ATOM 871 C C . ASP A 1 123 ? 29.408 -18.598 52.719 1.00 38.04 121 ASP A C 1
ATOM 872 O O . ASP A 1 123 ? 30.281 -17.786 52.848 1.00 35.40 121 ASP A O 1
ATOM 877 N N . GLU A 1 124 ? 29.052 -19.374 53.721 1.00 41.27 122 GLU A N 1
ATOM 878 C CA . GLU A 1 124 ? 29.749 -19.285 55.018 1.00 42.85 122 GLU A CA 1
ATOM 879 C C . GLU A 1 124 ? 31.057 -20.066 54.854 1.00 42.70 122 GLU A C 1
ATOM 880 O O . GLU A 1 124 ? 31.171 -21.173 55.380 1.00 42.22 122 GLU A O 1
ATOM 886 N N . HIS A 1 125 ? 32.012 -19.502 54.082 1.00 42.33 123 HIS A N 1
ATOM 887 C CA . HIS A 1 125 ? 33.170 -20.304 53.583 1.00 42.33 123 HIS A CA 1
ATOM 888 C C . HIS A 1 125 ? 34.491 -19.584 53.746 1.00 41.94 123 HIS A C 1
ATOM 889 O O . HIS A 1 125 ? 35.443 -20.147 54.265 1.00 41.15 123 HIS A O 1
ATOM 896 N N . ALA A 1 126 ? 34.550 -18.350 53.262 1.00 42.16 124 ALA A N 1
ATOM 897 C CA . ALA A 1 126 ? 35.545 -17.391 53.742 1.00 41.50 124 ALA A CA 1
ATOM 898 C C . ALA A 1 126 ? 35.633 -17.372 55.261 1.00 39.81 124 ALA A C 1
ATOM 899 O O . ALA A 1 126 ? 36.713 -17.370 55.810 1.00 39.85 124 ALA A O 1
ATOM 901 N N . TYR A 1 127 ? 34.474 -17.328 55.927 1.00 38.91 125 TYR A N 1
ATOM 902 C CA . TYR A 1 127 ? 34.396 -16.840 57.322 1.00 36.64 125 TYR A CA 1
ATOM 903 C C . TYR A 1 127 ? 35.509 -17.517 58.179 1.00 35.81 125 TYR A C 1
ATOM 904 O O . TYR A 1 127 ? 35.522 -18.737 58.283 1.00 35.77 125 TYR A O 1
ATOM 913 N N . SER A 1 128 ? 36.456 -16.754 58.748 1.00 33.72 126 SER A N 1
ATOM 914 C CA . SER A 1 128 ? 37.270 -17.286 59.849 1.00 31.88 126 SER A CA 1
ATOM 915 C C . SER A 1 128 ? 36.314 -17.534 61.035 1.00 29.98 126 SER A C 1
ATOM 916 O O . SER A 1 128 ? 35.290 -16.911 61.121 1.00 29.99 126 SER A O 1
ATOM 919 N N . ASP A 1 129 ? 36.613 -18.431 61.948 1.00 28.13 127 ASP A N 1
ATOM 920 C CA . ASP A 1 129 ? 35.687 -18.653 63.101 1.00 28.02 127 ASP A CA 1
ATOM 921 C C . ASP A 1 129 ? 35.307 -17.373 63.922 1.00 26.35 127 ASP A C 1
ATOM 922 O O . ASP A 1 129 ? 34.154 -17.184 64.268 1.00 23.44 127 ASP A O 1
ATOM 927 N N . GLU A 1 130 ? 36.285 -16.512 64.216 1.00 25.42 128 GLU A N 1
ATOM 928 C CA . GLU A 1 130 ? 36.022 -15.226 64.919 1.00 24.98 128 GLU A CA 1
ATOM 929 C C . GLU A 1 130 ? 35.063 -14.363 64.078 1.00 23.47 128 GLU A C 1
ATOM 930 O O . GLU A 1 130 ? 34.194 -13.647 64.616 1.00 19.28 128 GLU A O 1
ATOM 932 N N . GLU A 1 131 ? 35.262 -14.422 62.773 1.00 22.79 129 GLU A N 1
ATOM 933 C CA . GLU A 1 131 ? 34.434 -13.664 61.878 1.00 24.43 129 GLU A CA 1
ATOM 934 C C . GLU A 1 131 ? 33.014 -14.180 61.855 1.00 23.37 129 GLU A C 1
ATOM 935 O O . GLU A 1 131 ? 32.091 -13.399 61.992 1.00 23.61 129 GLU A O 1
ATOM 941 N N . LYS A 1 132 ? 32.814 -15.487 61.795 1.00 22.93 130 LYS A N 1
ATOM 942 C CA . LYS A 1 132 ? 31.447 -16.009 61.869 1.00 22.38 130 LYS A CA 1
ATOM 943 C C . LYS A 1 132 ? 30.785 -15.748 63.207 1.00 21.86 130 LYS A C 1
ATOM 944 O O . LYS A 1 132 ? 29.588 -15.497 63.263 1.00 21.26 130 LYS A O 1
ATOM 946 N N . SER A 1 133 ? 31.564 -15.838 64.281 1.00 20.42 131 SER A N 1
ATOM 947 C CA . SER A 1 133 ? 31.071 -15.563 65.638 1.00 19.90 131 SER A CA 1
ATOM 948 C C . SER A 1 133 ? 30.582 -14.095 65.886 1.00 19.26 131 SER A C 1
ATOM 949 O O . SER A 1 133 ? 29.540 -13.874 66.431 1.00 16.78 131 SER A O 1
ATOM 952 N N . LEU A 1 134 ? 31.352 -13.107 65.446 1.00 19.19 132 LEU A N 1
ATOM 953 C CA . LEU A 1 134 ? 30.918 -11.744 65.499 1.00 19.77 132 LEU A CA 1
ATOM 954 C C . LEU A 1 134 ? 29.641 -11.482 64.708 1.00 19.74 132 LEU A C 1
ATOM 955 O O . LEU A 1 134 ? 28.787 -10.700 65.147 1.00 19.54 132 LEU A O 1
ATOM 960 N N . VAL A 1 135 ? 29.449 -12.134 63.582 1.00 19.44 133 VAL A N 1
ATOM 961 C CA . VAL A 1 135 ? 28.197 -11.836 62.816 1.00 19.94 133 VAL A CA 1
ATOM 962 C C . VAL A 1 135 ? 27.000 -12.419 63.523 1.00 20.09 133 VAL A C 1
ATOM 963 O O . VAL A 1 135 ? 25.924 -11.813 63.565 1.00 22.12 133 VAL A O 1
ATOM 967 N N . LYS A 1 136 ? 27.171 -13.619 64.066 1.00 21.28 134 LYS A N 1
ATOM 968 C CA . LYS A 1 136 ? 26.139 -14.291 64.841 1.00 21.67 134 LYS A CA 1
ATOM 969 C C . LYS A 1 136 ? 25.800 -13.581 66.143 1.00 21.36 134 LYS A C 1
ATOM 970 O O . LYS A 1 136 ? 24.636 -13.545 66.572 1.00 19.47 134 LYS A O 1
ATOM 976 N N . GLN A 1 137 ? 26.811 -13.011 66.780 1.00 20.88 135 GLN A N 1
ATOM 977 C CA . GLN A 1 137 ? 26.564 -12.163 67.940 1.00 20.66 135 GLN A CA 1
ATOM 978 C C . GLN A 1 137 ? 25.666 -11.008 67.534 1.00 20.98 135 GLN A C 1
ATOM 979 O O . GLN A 1 137 ? 24.673 -10.729 68.164 1.00 21.02 135 GLN A O 1
ATOM 985 N N . ALA A 1 138 ? 26.046 -10.344 66.455 1.00 20.43 136 ALA A N 1
ATOM 986 C CA . ALA A 1 138 ? 25.296 -9.209 65.965 1.00 20.90 136 ALA A CA 1
ATOM 987 C C . ALA A 1 138 ? 23.852 -9.557 65.560 1.00 20.36 136 ALA A C 1
ATOM 988 O O . ALA A 1 138 ? 22.893 -8.849 65.897 1.00 20.44 136 ALA A O 1
ATOM 990 N N . ASP A 1 139 ? 23.698 -10.650 64.836 1.00 21.85 137 ASP A N 1
ATOM 991 C CA . ASP A 1 139 ? 22.347 -11.120 64.451 1.00 23.65 137 ASP A CA 1
ATOM 992 C C . ASP A 1 139 ? 21.446 -11.376 65.698 1.00 23.77 137 ASP A C 1
ATOM 993 O O . ASP A 1 139 ? 20.250 -10.960 65.750 1.00 23.17 137 ASP A O 1
ATOM 998 N N . ALA A 1 140 ? 22.021 -12.033 66.707 1.0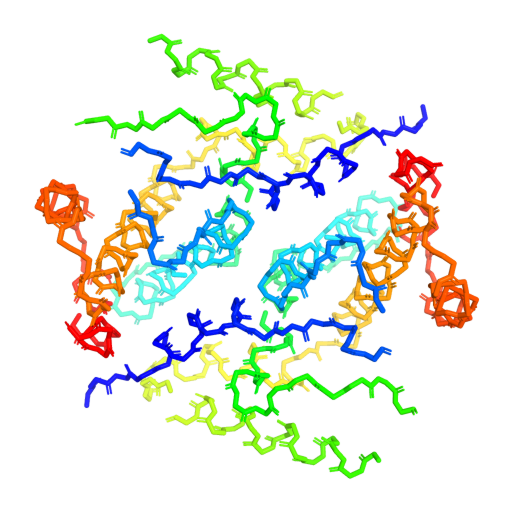0 22.83 138 ALA A N 1
ATOM 999 C CA . ALA A 1 140 ? 21.282 -12.284 67.953 1.00 24.07 138 ALA A CA 1
ATOM 1000 C C . ALA A 1 140 ? 20.961 -11.006 68.643 1.00 24.63 138 ALA A C 1
ATOM 1001 O O . ALA A 1 140 ? 19.853 -10.888 69.182 1.00 24.42 138 ALA A O 1
ATOM 1003 N N . LEU A 1 141 ? 21.925 -10.073 68.692 1.00 24.20 139 LEU A N 1
ATOM 1004 C CA . LEU A 1 141 ? 21.665 -8.761 69.322 1.00 24.47 139 LEU A CA 1
ATOM 1005 C C . LEU A 1 141 ? 20.512 -8.015 68.632 1.00 24.74 139 LEU A C 1
ATOM 1006 O O . LEU A 1 141 ? 19.653 -7.420 69.292 1.00 23.89 139 LEU A O 1
ATOM 1011 N N . CYS A 1 142 ? 20.510 -8.047 67.308 1.00 24.79 140 CYS A N 1
ATOM 1012 C CA . CYS A 1 142 ? 19.514 -7.276 66.503 1.00 23.62 140 CYS A CA 1
ATOM 1013 C C . CYS A 1 142 ? 18.091 -7.902 66.603 1.00 24.22 140 CYS A C 1
ATOM 1014 O O . CYS A 1 142 ? 17.086 -7.179 66.627 1.00 23.99 140 CYS A O 1
ATOM 1017 N N . ALA A 1 143 ? 18.043 -9.228 66.702 1.00 23.19 141 ALA A N 1
ATOM 1018 C CA . ALA A 1 143 ? 16.820 -9.924 67.011 1.00 22.86 141 ALA A CA 1
ATOM 1019 C C . ALA A 1 143 ? 16.300 -9.517 68.367 1.00 23.71 141 ALA A C 1
ATOM 1020 O O . ALA A 1 143 ? 15.121 -9.237 68.490 1.00 23.86 141 ALA A O 1
ATOM 1022 N N . TYR A 1 144 ? 17.182 -9.478 69.370 1.00 23.24 142 TYR A N 1
ATOM 1023 C CA . TYR A 1 144 ? 16.866 -8.990 70.692 1.00 24.72 142 TYR A CA 1
ATOM 1024 C C . TYR A 1 144 ? 16.422 -7.533 70.785 1.00 24.09 142 TYR A C 1
ATOM 1025 O O . TYR A 1 144 ? 15.437 -7.247 71.429 1.00 25.25 142 TYR A O 1
ATOM 1034 N N . LEU A 1 145 ? 17.157 -6.632 70.166 1.00 23.47 143 LEU A N 1
ATOM 1035 C CA . LEU A 1 145 ? 16.793 -5.234 70.015 1.00 24.20 143 LEU A CA 1
ATOM 1036 C C . LEU A 1 145 ? 15.377 -5.037 69.423 1.00 24.49 143 LEU A C 1
ATOM 1037 O O . LEU A 1 145 ? 14.587 -4.266 69.937 1.00 24.03 143 LEU A O 1
ATOM 1042 N N . LYS A 1 146 ? 15.027 -5.839 68.432 1.00 24.00 144 LYS A N 1
ATOM 1043 C CA . LYS A 1 146 ? 13.669 -5.811 67.827 1.00 23.91 144 LYS A CA 1
ATOM 1044 C C . LYS A 1 146 ? 12.584 -6.235 68.803 1.00 23.17 144 LYS A C 1
ATOM 1045 O O . LYS A 1 146 ? 11.560 -5.598 68.904 1.00 23.23 144 LYS A O 1
ATOM 1051 N N . CYS A 1 147 ? 12.831 -7.302 69.552 1.00 23.76 145 CYS A N 1
ATOM 1052 C CA . CYS A 1 147 ? 11.953 -7.718 70.658 1.00 23.54 145 CYS A CA 1
ATOM 1053 C C . CYS A 1 147 ? 11.753 -6.578 71.629 1.00 22.56 145 CYS A C 1
ATOM 1054 O O . CYS A 1 147 ? 10.630 -6.340 72.023 1.00 20.85 145 CYS A O 1
ATOM 1057 N N . LEU A 1 148 ? 12.827 -5.879 72.024 1.00 23.89 146 LEU A N 1
ATOM 1058 C CA . LEU A 1 148 ? 12.717 -4.676 72.943 1.00 23.92 146 LEU A CA 1
ATOM 1059 C C . LEU A 1 148 ? 11.815 -3.570 72.312 1.00 25.25 146 LEU A C 1
ATOM 1060 O O . LEU A 1 148 ? 10.994 -2.947 72.979 1.00 24.16 146 LEU A O 1
ATOM 1065 N N . GLU A 1 149 ? 11.992 -3.324 71.008 1.00 26.02 147 GLU A N 1
ATOM 1066 C CA . GLU A 1 149 ? 11.238 -2.299 70.334 1.00 27.45 147 GLU A CA 1
ATOM 1067 C C . GLU A 1 149 ? 9.775 -2.600 70.342 1.00 26.22 147 GLU A C 1
ATOM 1068 O O . GLU A 1 149 ? 8.944 -1.724 70.651 1.00 25.72 147 GLU A O 1
ATOM 1074 N N . GLU A 1 150 ? 9.447 -3.843 70.045 1.00 25.27 148 GLU A N 1
ATOM 1075 C CA . GLU A 1 150 ? 8.048 -4.245 70.004 1.00 24.15 148 GLU A CA 1
ATOM 1076 C C . GLU A 1 150 ? 7.431 -4.203 71.404 1.00 24.89 148 GLU A C 1
ATOM 1077 O O . GLU A 1 150 ? 6.297 -3.786 71.573 1.00 22.80 148 GLU A O 1
ATOM 1083 N N . LEU A 1 151 ? 8.170 -4.660 72.412 1.00 25.87 149 LEU A N 1
ATOM 1084 C CA . LEU A 1 151 ? 7.646 -4.654 73.811 1.00 26.59 149 LEU A CA 1
ATOM 1085 C C . LEU A 1 151 ? 7.338 -3.236 74.269 1.00 27.49 149 LEU A C 1
ATOM 1086 O O . LEU A 1 151 ? 6.354 -3.001 74.962 1.00 27.58 149 LEU A O 1
ATOM 1091 N N . ALA A 1 152 ? 8.182 -2.295 73.877 1.00 27.57 150 ALA A N 1
ATOM 1092 C CA . ALA A 1 152 ? 8.078 -0.940 74.353 1.00 27.72 150 ALA A CA 1
ATOM 1093 C C . ALA A 1 152 ? 6.971 -0.182 73.650 1.00 27.97 150 ALA A C 1
ATOM 1094 O O . ALA A 1 152 ? 6.484 0.789 74.172 1.00 26.70 150 ALA A O 1
ATOM 1096 N N . ALA A 1 153 ? 6.613 -0.631 72.453 1.00 28.50 151 ALA A N 1
ATOM 1097 C CA . ALA A 1 153 ? 5.406 -0.217 71.720 1.00 29.29 151 ALA A CA 1
ATOM 1098 C C . ALA A 1 153 ? 4.089 -0.898 72.197 1.00 29.68 151 ALA A C 1
ATOM 1099 O O . ALA A 1 153 ? 2.989 -0.645 71.623 1.00 30.66 151 ALA A O 1
ATOM 1101 N N . GLY A 1 154 ? 4.178 -1.771 73.205 1.00 28.98 152 GLY A N 1
ATOM 1102 C CA . GLY A 1 154 ? 2.970 -2.415 73.762 1.00 28.88 152 GLY A CA 1
ATOM 1103 C C . GLY A 1 154 ? 2.619 -3.815 73.243 1.00 28.91 152 GLY A C 1
ATOM 1104 O O . GLY A 1 154 ? 1.486 -4.297 73.449 1.00 28.91 152 GLY A O 1
ATOM 1105 N N . ASN A 1 155 ? 3.577 -4.485 72.589 1.00 28.70 153 ASN A N 1
ATOM 1106 C CA . ASN A 1 155 ? 3.307 -5.758 71.882 1.00 28.95 153 ASN A CA 1
ATOM 1107 C C . ASN A 1 155 ? 3.924 -6.915 72.654 1.00 28.58 153 ASN A C 1
ATOM 1108 O O . ASN A 1 155 ? 5.118 -7.156 72.570 1.00 29.53 153 ASN A O 1
ATOM 1113 N N . ASN A 1 156 ? 3.056 -7.658 73.338 1.00 28.80 154 ASN A N 1
ATOM 1114 C CA . ASN A 1 156 ? 3.419 -8.794 74.182 1.00 28.58 154 ASN A CA 1
ATOM 1115 C C . ASN A 1 156 ? 3.718 -10.076 73.416 1.00 28.22 154 ASN A C 1
ATOM 1116 O O . ASN A 1 156 ? 4.238 -11.030 73.989 1.00 26.58 154 ASN A O 1
ATOM 1121 N N . GLU A 1 157 ? 3.395 -10.109 72.116 1.00 28.06 155 GLU A N 1
ATOM 1122 C CA . GLU A 1 157 ? 3.704 -11.291 71.289 1.00 28.08 155 GLU A CA 1
ATOM 1123 C C . GLU A 1 157 ? 5.207 -11.586 71.245 1.00 26.78 155 GLU A C 1
ATOM 1124 O O . GLU A 1 157 ? 5.598 -12.708 70.958 1.00 24.76 155 GLU A O 1
ATOM 1130 N N . PHE A 1 158 ? 6.036 -10.599 71.594 1.00 26.44 156 PHE A N 1
ATOM 1131 C CA . PHE A 1 158 ? 7.493 -10.762 71.544 1.00 26.53 156 PHE A CA 1
ATOM 1132 C C . PHE A 1 158 ? 8.192 -11.134 72.842 1.00 26.24 156 PHE A C 1
ATOM 1133 O O . PHE A 1 158 ? 9.405 -11.211 72.866 1.00 25.87 156 PHE A O 1
ATOM 1141 N N . LEU A 1 159 ? 7.452 -11.361 73.920 1.00 27.40 157 LEU A N 1
ATOM 1142 C CA . LEU A 1 159 ? 8.073 -11.722 75.224 1.00 27.97 157 LEU A CA 1
ATOM 1143 C C . LEU A 1 159 ? 8.863 -13.029 75.164 1.00 28.04 157 LEU A C 1
ATOM 1144 O O . LEU A 1 159 ? 10.046 -13.140 75.480 1.00 28.73 157 LEU A O 1
ATOM 1149 N N . LEU A 1 160 ? 8.144 -14.031 74.731 1.00 27.79 158 LEU A N 1
ATOM 1150 C CA . LEU A 1 160 ? 8.670 -15.340 74.519 1.00 27.90 158 LEU A CA 1
ATOM 1151 C C . LEU A 1 160 ? 9.934 -15.321 73.621 1.00 27.46 158 LEU A C 1
ATOM 1152 O O . LEU A 1 160 ? 10.915 -16.046 73.911 1.00 27.23 158 LEU A O 1
ATOM 1157 N N . ALA A 1 161 ? 9.915 -14.537 72.539 1.00 26.26 159 ALA A N 1
ATOM 1158 C CA . ALA A 1 161 ? 11.101 -14.494 71.665 1.00 26.55 159 ALA A CA 1
ATOM 1159 C C . ALA A 1 161 ? 12.241 -13.840 72.422 1.00 26.88 159 ALA A C 1
ATOM 1160 O O . ALA A 1 161 ? 13.405 -14.246 72.297 1.00 26.85 159 ALA A O 1
ATOM 1162 N N . LYS A 1 162 ? 11.902 -12.826 73.210 1.00 27.49 160 LYS A N 1
ATOM 1163 C CA . LYS A 1 162 ? 12.884 -12.132 74.016 1.00 28.80 160 LYS A CA 1
ATOM 1164 C C . LYS A 1 162 ? 13.573 -13.128 74.941 1.00 29.07 160 LYS A C 1
ATOM 1165 O O . LYS A 1 162 ? 14.805 -13.197 74.990 1.00 26.16 160 LYS A O 1
ATOM 1171 N N . THR A 1 163 ? 12.762 -13.915 75.649 1.00 29.98 161 THR A N 1
ATOM 1172 C CA . THR A 1 163 ? 13.310 -14.869 76.604 1.00 31.42 161 THR A CA 1
ATOM 1173 C C . THR A 1 163 ? 14.273 -15.859 75.938 1.00 32.88 161 THR A C 1
ATOM 1174 O O . THR A 1 163 ? 15.356 -16.089 76.455 1.00 33.21 161 THR A O 1
ATOM 1178 N N . ARG A 1 164 ? 13.920 -16.378 74.769 1.00 34.29 162 ARG A N 1
ATOM 1179 C CA . ARG A 1 164 ? 14.796 -17.305 74.074 1.00 35.21 162 ARG A CA 1
ATOM 1180 C C . ARG A 1 164 ? 15.979 -16.658 73.391 1.00 35.65 162 ARG A C 1
ATOM 1181 O O . ARG A 1 164 ? 16.997 -17.324 73.229 1.00 36.71 162 ARG A O 1
ATOM 1189 N N . LEU A 1 165 ? 15.875 -15.385 73.003 1.00 35.73 163 LEU A N 1
ATOM 1190 C CA . LEU A 1 165 ? 17.055 -14.661 72.488 1.00 36.03 163 LEU A CA 1
ATOM 1191 C C . LEU A 1 165 ? 18.071 -14.327 73.586 1.00 35.81 163 LEU A C 1
ATOM 1192 O O . LEU A 1 165 ? 19.287 -14.245 73.333 1.00 35.48 163 LEU A O 1
ATOM 1197 N N . GLU A 1 166 ? 17.595 -14.170 74.804 1.00 35.47 164 GLU A N 1
ATOM 1198 C CA . GLU A 1 166 ? 18.515 -14.011 75.933 1.00 36.68 164 GLU A CA 1
ATOM 1199 C C . GLU A 1 166 ? 19.376 -15.260 76.190 1.00 36.12 164 GLU A C 1
ATOM 1200 O O . GLU A 1 166 ? 20.502 -15.148 76.647 1.00 37.71 164 GLU A O 1
ATOM 1206 N N . ALA A 1 167 ? 18.846 -16.450 75.937 1.00 35.48 165 ALA A N 1
ATOM 1207 C CA . ALA A 1 167 ? 19.640 -17.679 76.095 1.00 34.39 165 ALA A CA 1
ATOM 1208 C C . ALA A 1 167 ? 20.644 -17.774 74.958 1.00 33.81 165 ALA A C 1
ATOM 1209 O O . ALA 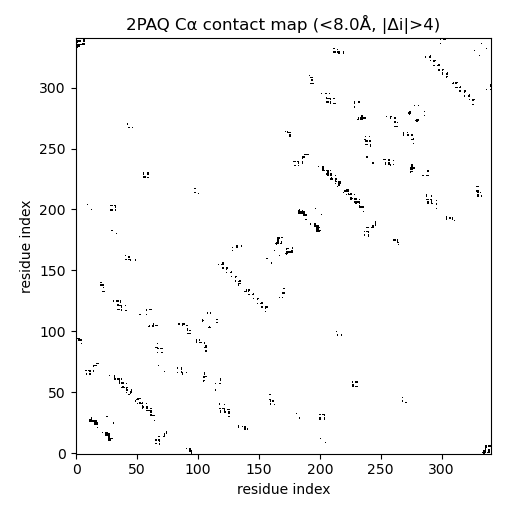A 1 167 ? 21.784 -18.149 75.178 1.00 33.22 165 ALA A O 1
ATOM 1211 N N . THR A 1 168 ? 20.221 -17.428 73.744 1.00 33.78 166 THR A N 1
ATOM 1212 C CA . THR A 1 168 ? 21.143 -17.328 72.581 1.00 34.11 166 THR A CA 1
ATOM 1213 C C . THR A 1 168 ? 22.294 -16.331 72.820 1.00 34.99 166 THR A C 1
ATOM 1214 O O . THR A 1 168 ? 23.433 -16.560 72.391 1.00 36.99 166 THR A O 1
ATOM 1218 N N . LEU A 1 169 ? 22.008 -15.225 73.499 1.00 34.12 167 LEU A N 1
ATOM 1219 C CA . LEU A 1 169 ? 23.009 -14.202 73.772 1.00 33.70 167 LEU A CA 1
ATOM 1220 C C . LEU A 1 169 ? 23.998 -14.615 74.859 1.00 34.13 167 LEU A C 1
ATOM 1221 O O . LEU A 1 169 ? 25.186 -14.415 74.677 1.00 31.28 167 LEU A O 1
ATOM 1226 N N . GLU A 1 170 ? 23.506 -15.166 75.989 1.00 34.03 168 GLU A N 1
ATOM 1227 C CA . GLU A 1 170 ? 24.379 -15.862 76.948 1.00 34.75 168 GLU A CA 1
ATOM 1228 C C . GLU A 1 170 ? 25.317 -16.888 76.272 1.00 34.08 168 GLU A C 1
ATOM 1229 O O . GLU A 1 170 ? 26.567 -16.899 76.527 1.00 33.07 168 GLU A O 1
ATOM 1235 N N . ALA A 1 171 ? 24.719 -17.772 75.464 1.00 32.56 169 ALA A N 1
ATOM 1236 C CA . ALA A 1 171 ? 25.495 -18.784 74.728 1.00 33.30 169 ALA A CA 1
ATOM 1237 C C . ALA A 1 171 ? 26.570 -18.147 73.843 1.00 33.46 169 ALA A C 1
ATOM 1238 O O . ALA A 1 171 ? 27.661 -18.678 73.729 1.00 33.55 169 ALA A O 1
ATOM 1240 N N . ARG A 1 172 ? 26.275 -16.983 73.259 1.00 34.18 170 ARG A N 1
ATOM 1241 C CA . ARG A 1 172 ? 27.248 -16.279 72.381 1.00 35.46 170 ARG A CA 1
ATOM 1242 C C . ARG A 1 172 ? 28.013 -15.200 73.145 1.00 35.28 170 ARG A C 1
ATOM 1243 O O . ARG A 1 172 ? 28.656 -14.380 72.566 1.00 37.06 170 ARG A O 1
ATOM 1251 N N . ARG A 1 173 ? 27.924 -15.214 74.462 1.00 35.47 171 ARG A N 1
ATOM 1252 C CA . ARG A 1 173 ? 28.445 -14.118 75.255 1.00 35.67 171 ARG A CA 1
ATOM 1253 C C . ARG A 1 173 ? 29.934 -13.867 74.932 1.00 34.64 171 ARG A C 1
ATOM 1254 O O . ARG A 1 173 ? 30.697 -14.818 74.719 1.00 34.77 171 ARG A O 1
ATOM 1262 N N . SER A 1 174 ? 30.319 -12.596 74.893 1.00 33.74 172 SER A N 1
ATOM 1263 C CA . SER A 1 174 ? 31.719 -12.179 74.715 1.00 33.47 172 SER A CA 1
ATOM 1264 C C . SER A 1 174 ? 31.942 -10.876 75.448 1.00 33.49 172 SER A C 1
ATOM 1265 O O . SER A 1 174 ? 30.996 -10.222 75.882 1.00 35.04 172 SER A O 1
ATOM 1268 N N . GLN A 1 175 ? 33.191 -10.487 75.582 1.00 32.90 173 GLN A N 1
ATOM 1269 C CA . GLN A 1 175 ? 33.528 -9.192 76.165 1.00 33.02 173 GLN A CA 1
ATOM 1270 C C . GLN A 1 175 ? 32.933 -8.024 75.377 1.00 33.06 173 GLN A C 1
ATOM 1271 O O . GLN A 1 175 ? 32.350 -7.121 75.951 1.00 31.25 173 GLN A O 1
ATOM 1277 N N . GLU A 1 176 ? 33.169 -8.024 74.061 1.00 33.62 174 GLU A N 1
ATOM 1278 C CA . GLU A 1 176 ? 32.687 -6.952 73.215 1.00 34.33 174 GLU A CA 1
ATOM 1279 C C . GLU A 1 176 ? 31.190 -6.858 73.238 1.00 35.12 174 GLU A C 1
ATOM 1280 O O . GLU A 1 176 ? 30.689 -5.766 73.150 1.00 35.48 174 GLU A O 1
ATOM 1294 N N . ASP A 1 178 ? 29.328 -7.663 75.873 1.00 37.51 176 ASP A N 1
ATOM 1295 C CA . ASP A 1 178 ? 29.081 -7.167 77.236 1.00 36.52 176 ASP A CA 1
ATOM 1296 C C . ASP A 1 178 ? 29.149 -5.643 77.206 1.00 35.97 176 ASP A C 1
ATOM 1297 O O . ASP A 1 178 ? 28.205 -4.978 77.648 1.00 35.66 176 ASP A O 1
ATOM 1302 N N . TYR A 1 179 ? 30.271 -5.103 76.709 1.00 34.40 177 TYR A N 1
ATOM 1303 C CA . TYR A 1 179 ? 30.385 -3.693 76.377 1.00 33.80 177 TYR A CA 1
ATOM 1304 C C . TYR A 1 179 ? 29.168 -3.147 75.579 1.00 32.89 177 TYR A C 1
ATOM 1305 O O . TYR A 1 179 ? 28.516 -2.209 75.979 1.00 30.93 177 TYR A O 1
ATOM 1314 N N . PHE A 1 180 ? 28.853 -3.715 74.432 1.00 33.38 178 PHE A N 1
ATOM 1315 C CA . PHE A 1 180 ? 27.718 -3.211 73.653 1.00 33.23 178 PHE A CA 1
ATOM 1316 C C . PHE A 1 180 ? 26.409 -3.096 74.451 1.00 35.04 178 PHE A C 1
ATOM 1317 O O . PHE A 1 180 ? 25.748 -2.031 74.451 1.00 34.31 178 PHE A O 1
ATOM 1333 N N . GLU A 1 182 ? 26.054 -3.092 77.796 1.00 36.16 180 GLU A N 1
ATOM 1334 C CA . GLU A 1 182 ? 26.180 -2.099 78.878 1.00 35.78 180 GLU A CA 1
ATOM 1335 C C . GLU A 1 182 ? 26.125 -0.632 78.389 1.00 34.64 180 GLU A C 1
ATOM 1336 O O . GLU A 1 182 ? 25.516 0.211 79.034 1.00 33.78 180 GLU A O 1
ATOM 1342 N N . ILE A 1 183 ? 26.682 -0.329 77.224 1.00 33.62 181 ILE A N 1
ATOM 1343 C CA . ILE A 1 183 ? 26.744 1.066 76.769 1.00 34.52 181 ILE A CA 1
ATOM 1344 C C . ILE A 1 183 ? 25.631 1.524 75.834 1.00 34.36 181 ILE A C 1
ATOM 1345 O O . ILE A 1 183 ? 25.090 2.584 76.009 1.00 34.78 181 ILE A O 1
ATOM 1350 N N . PHE A 1 184 ? 25.295 0.707 74.852 1.00 35.62 182 PHE A N 1
ATOM 1351 C CA . PHE A 1 184 ? 24.391 1.076 73.776 1.00 35.85 182 PHE A CA 1
ATOM 1352 C C . PHE A 1 184 ? 22.935 0.552 73.850 1.00 36.21 182 PHE A C 1
ATOM 1353 O O . PHE A 1 184 ? 22.038 1.086 73.170 1.00 35.94 182 PHE A O 1
ATOM 1361 N N . VAL A 1 185 ? 22.698 -0.501 74.627 1.00 36.83 183 VAL A N 1
ATOM 1362 C CA . VAL A 1 185 ? 21.402 -1.231 74.605 1.00 37.03 183 VAL A CA 1
ATOM 1363 C C . VAL A 1 185 ? 20.288 -0.739 75.593 1.00 37.45 183 VAL A C 1
ATOM 1364 O O . VAL A 1 185 ? 19.091 -0.881 75.312 1.00 37.61 183 VAL A O 1
ATOM 1368 N N . PRO A 1 186 ? 20.658 -0.176 76.752 1.00 37.83 184 PRO A N 1
ATOM 1369 C CA . PRO A 1 186 ? 19.531 0.276 77.616 1.00 38.69 184 PRO A CA 1
ATOM 1370 C C . PRO A 1 186 ? 18.760 1.441 77.021 1.00 39.53 184 PRO A C 1
ATOM 1371 O O . PRO A 1 186 ? 17.596 1.584 77.333 1.00 39.15 184 PRO A O 1
ATOM 1375 N N . SER A 1 187 ? 19.408 2.237 76.154 1.00 40.54 185 SER A N 1
ATOM 1376 C CA . SER A 1 187 ? 18.779 3.414 75.522 1.00 41.51 185 SER A CA 1
ATOM 1377 C C . SER A 1 187 ? 17.632 3.075 74.556 1.00 41.96 185 SER A C 1
ATOM 1378 O O . SER A 1 187 ? 16.829 3.950 74.242 1.00 42.26 185 SER A O 1
ATOM 1381 N N . PHE A 1 188 ? 17.554 1.841 74.052 1.00 42.63 186 PHE A N 1
ATOM 1382 C CA . PHE A 1 188 ? 16.388 1.429 73.243 1.00 42.75 186 PHE A CA 1
ATOM 1383 C C . PHE A 1 188 ? 15.159 1.270 74.204 1.00 43.67 186 PHE A C 1
ATOM 1384 O O . PHE A 1 188 ? 14.475 0.228 74.248 1.00 43.87 186 PHE A O 1
ATOM 1392 N N . HIS A 1 189 ? 14.870 2.342 74.942 1.00 44.46 187 HIS A N 1
ATOM 1393 C CA . HIS A 1 189 ? 13.976 2.323 76.128 1.00 45.04 187 HIS A CA 1
ATOM 1394 C C . HIS A 1 189 ? 14.341 1.198 77.103 1.00 45.37 187 HIS A C 1
ATOM 1395 O O . HIS A 1 189 ? 13.619 0.952 78.068 1.00 45.91 187 HIS A O 1
ATOM 1402 N N . LYS B 1 4 ? 28.087 7.509 80.522 1.00 29.58 2 LYS B N 1
ATOM 1403 C CA . LYS B 1 4 ? 28.394 6.062 80.380 1.00 29.44 2 LYS B CA 1
ATOM 1404 C C . LYS B 1 4 ? 27.659 5.600 79.149 1.00 29.67 2 LYS B C 1
ATOM 1405 O O . LYS B 1 4 ? 28.275 5.354 78.106 1.00 29.50 2 LYS B O 1
ATOM 1407 N N . GLN B 1 5 ? 26.328 5.575 79.249 1.00 29.00 3 GLN B N 1
ATOM 1408 C CA . GLN B 1 5 ? 25.477 5.080 78.176 1.00 29.34 3 GLN B CA 1
ATOM 1409 C C . GLN B 1 5 ? 25.321 6.082 77.009 1.00 27.36 3 GLN B C 1
ATOM 1410 O O . GLN B 1 5 ? 25.099 7.286 77.224 1.00 28.24 3 GLN B O 1
ATOM 1416 N N . SER B 1 6 ? 25.479 5.561 75.797 1.00 25.41 4 SER B N 1
ATOM 1417 C CA . SER B 1 6 ? 25.373 6.334 74.555 1.00 23.34 4 SER B CA 1
ATOM 1418 C C . SER B 1 6 ? 24.024 6.035 73.867 1.00 22.46 4 SER B C 1
ATOM 1419 O O . SER B 1 6 ? 23.533 4.891 73.950 1.00 20.00 4 SER B O 1
ATOM 1422 N N . HIS B 1 7 ? 23.426 7.060 73.246 1.00 21.04 5 HIS B N 1
ATOM 1423 C CA . HIS B 1 7 ? 22.194 6.889 72.471 1.00 22.47 5 HIS B CA 1
ATOM 1424 C C . HIS B 1 7 ? 22.491 6.696 70.973 1.00 22.09 5 HIS B C 1
ATOM 1425 O O . HIS B 1 7 ? 21.558 6.680 70.167 1.00 23.79 5 HIS B O 1
ATOM 1432 N N . PHE B 1 8 ? 23.761 6.500 70.600 1.00 21.03 6 PHE B N 1
ATOM 1433 C CA . PHE B 1 8 ? 24.164 6.428 69.205 1.00 20.42 6 PHE B CA 1
ATOM 1434 C C . PHE B 1 8 ? 23.394 5.408 68.383 1.00 21.51 6 PHE B C 1
ATOM 1435 O O . PHE B 1 8 ? 22.757 5.726 67.405 1.00 20.85 6 PHE B O 1
ATOM 1443 N N . PHE B 1 9 ? 23.438 4.161 68.817 1.00 23.34 7 PHE B N 1
ATOM 1444 C CA . PHE B 1 9 ? 22.811 3.075 68.078 1.00 23.70 7 PHE B CA 1
ATOM 1445 C C . PHE B 1 9 ? 21.300 3.160 68.178 1.00 24.50 7 PHE B C 1
ATOM 1446 O O . PHE B 1 9 ? 20.581 2.837 67.204 1.00 23.96 7 PHE B O 1
ATOM 1454 N N . ALA B 1 10 ? 20.825 3.656 69.319 1.00 23.96 8 ALA B N 1
ATOM 1455 C CA . ALA B 1 10 ? 19.406 3.974 69.465 1.00 23.55 8 ALA B CA 1
ATOM 1456 C C . ALA B 1 10 ? 18.936 4.914 68.360 1.00 23.74 8 ALA B C 1
ATOM 1457 O O . ALA B 1 10 ? 17.885 4.677 67.730 1.00 22.69 8 ALA B O 1
ATOM 1459 N N . HIS B 1 11 ? 19.724 5.948 68.045 1.00 24.03 9 HIS B N 1
ATOM 1460 C CA . HIS B 1 11 ? 19.298 6.859 66.970 1.00 23.74 9 HIS B CA 1
ATOM 1461 C C . HIS B 1 11 ? 19.433 6.149 65.606 1.00 24.63 9 HIS B C 1
ATOM 1462 O O . HIS B 1 11 ? 18.534 6.187 64.823 1.00 25.04 9 HIS B O 1
ATOM 1469 N N . LEU B 1 12 ? 20.552 5.493 65.358 1.00 24.41 10 LEU B N 1
ATOM 1470 C CA . LEU B 1 12 ? 20.758 4.736 64.100 1.00 25.18 10 LEU B CA 1
ATOM 1471 C C . LEU B 1 12 ? 19.566 3.800 63.783 1.00 25.56 10 LEU B C 1
ATOM 1472 O O . LEU B 1 12 ? 19.168 3.693 62.637 1.00 25.38 10 LEU B O 1
ATOM 1477 N N . SER B 1 13 ? 18.990 3.166 64.802 1.00 25.80 11 SER B N 1
ATOM 1478 C CA . SER B 1 13 ? 17.839 2.298 64.605 1.00 26.01 11 SER B CA 1
ATOM 1479 C C . SER B 1 13 ? 16.656 3.018 63.955 1.00 25.87 11 SER B C 1
ATOM 1480 O O . SER B 1 13 ? 15.687 2.378 63.633 1.00 25.05 11 SER B O 1
ATOM 1483 N N . ARG B 1 14 ? 16.712 4.345 63.802 1.00 26.64 12 ARG B N 1
ATOM 1484 C CA . ARG B 1 14 ? 15.599 5.119 63.225 1.00 26.12 12 ARG B CA 1
ATOM 1485 C C . ARG B 1 14 ? 15.776 5.386 61.758 1.00 26.08 12 ARG B C 1
ATOM 1486 O O . ARG B 1 14 ? 14.936 5.988 61.148 1.00 25.73 12 ARG B O 1
ATOM 1494 N N . LEU B 1 15 ? 16.847 4.888 61.166 1.00 24.57 13 LEU B N 1
ATOM 1495 C CA . LEU B 1 15 ? 17.039 5.125 59.752 1.00 25.93 13 LEU B CA 1
ATOM 1496 C C . LEU B 1 15 ? 15.889 4.589 58.888 1.00 24.58 13 LEU B C 1
ATOM 1497 O O . LEU B 1 15 ? 15.579 5.167 57.855 1.00 24.48 13 LEU B O 1
ATOM 1502 N N . LYS B 1 16 ? 15.381 3.426 59.279 1.00 24.06 14 LYS B N 1
ATOM 1503 C CA . LYS B 1 16 ? 14.315 2.741 58.605 1.00 26.62 14 LYS B CA 1
ATOM 1504 C C . LYS B 1 16 ? 13.023 3.552 58.607 1.00 25.72 14 LYS B C 1
ATOM 1505 O O . LYS B 1 16 ? 12.150 3.292 57.812 1.00 26.98 14 LYS B O 1
ATOM 1511 N N . LEU B 1 17 ? 12.915 4.496 59.532 1.00 24.33 15 LEU B N 1
ATOM 1512 C CA . LEU B 1 17 ? 11.740 5.348 59.671 1.00 24.81 15 LEU B CA 1
ATOM 1513 C C . LEU B 1 17 ? 11.790 6.490 58.691 1.00 22.99 15 LEU B C 1
ATOM 1514 O O . LEU B 1 17 ? 10.783 7.105 58.439 1.00 20.39 15 LEU B O 1
ATOM 1519 N N . ILE B 1 18 ? 12.959 6.777 58.105 1.00 22.06 16 ILE B N 1
ATOM 1520 C CA . ILE B 1 18 ? 13.044 7.947 57.255 1.00 21.85 16 ILE B CA 1
ATOM 1521 C C . ILE B 1 18 ? 12.747 7.558 55.845 1.00 20.94 16 ILE B C 1
ATOM 1522 O O . ILE B 1 18 ? 13.458 6.777 55.287 1.00 21.91 16 ILE B O 1
ATOM 1527 N N . ASN B 1 19 ? 11.745 8.152 55.240 1.00 20.10 17 ASN B N 1
ATOM 1528 C CA . ASN B 1 19 ? 11.312 7.723 53.911 1.00 20.89 17 ASN B CA 1
ATOM 1529 C C . ASN B 1 19 ? 11.903 8.603 52.842 1.00 21.02 17 ASN B C 1
ATOM 1530 O O . ASN B 1 19 ? 12.088 9.802 53.033 1.00 21.91 17 ASN B O 1
ATOM 1535 N N . ARG B 1 20 ? 12.254 8.005 51.724 1.00 20.05 18 ARG B N 1
ATOM 1536 C CA . ARG B 1 20 ? 12.792 8.759 50.647 1.00 21.03 18 ARG B CA 1
ATOM 1537 C C . ARG B 1 20 ? 11.738 9.096 49.611 1.00 19.74 18 ARG B C 1
ATOM 1538 O O . ARG B 1 20 ? 10.623 8.590 49.653 1.00 20.31 18 ARG B O 1
ATOM 1546 N N . TRP B 1 21 ? 12.098 9.959 48.676 1.00 20.37 19 TRP B N 1
ATOM 1547 C CA . TRP B 1 21 ? 11.219 10.380 47.568 1.00 21.25 19 TRP B CA 1
ATOM 1548 C C . TRP B 1 21 ? 9.852 10.839 48.021 1.00 22.01 19 TRP B C 1
ATOM 1549 O O . TRP B 1 21 ? 8.833 10.313 47.533 1.00 22.32 19 TRP B O 1
ATOM 1560 N N . PRO B 1 22 ? 9.811 11.827 48.936 1.00 23.12 20 PRO B N 1
ATOM 1561 C CA . PRO B 1 22 ? 8.513 12.126 49.542 1.00 23.80 20 PRO B CA 1
ATOM 1562 C C . PRO B 1 22 ? 7.557 12.970 48.705 1.00 25.45 20 PRO B C 1
ATOM 1563 O O . PRO B 1 22 ? 6.316 13.002 48.991 1.00 26.01 20 PRO B O 1
ATOM 1567 N N . LEU B 1 23 ? 8.087 13.662 47.695 1.00 26.48 21 LEU B N 1
ATOM 1568 C CA . LEU B 1 23 ? 7.262 14.629 46.969 1.00 28.07 21 LEU B CA 1
ATOM 1569 C C . LEU B 1 23 ? 6.455 13.940 45.891 1.00 28.86 21 LEU B C 1
ATOM 1570 O O . LEU B 1 23 ? 5.865 14.608 45.091 1.00 27.93 21 LEU B O 1
ATOM 1583 N N . ARG B 1 25 ? 4.110 10.131 44.536 1.00 28.27 23 ARG B N 1
ATOM 1584 C CA .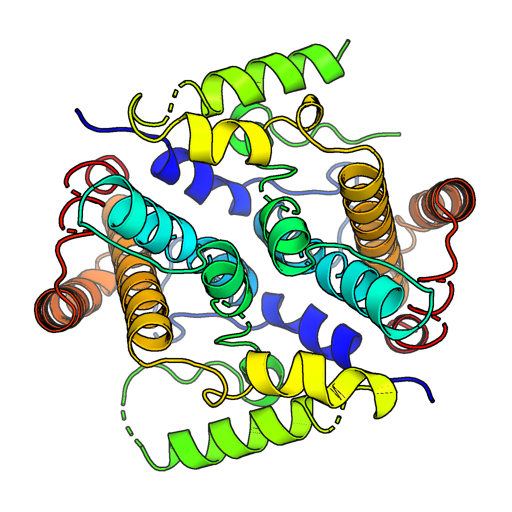 ARG B 1 25 ? 3.508 8.833 44.823 1.00 28.56 23 ARG B CA 1
ATOM 1585 C C . ARG B 1 25 ? 4.497 7.716 44.503 1.00 27.03 23 ARG B C 1
ATOM 1586 O O . ARG B 1 25 ? 5.040 7.648 43.418 1.00 28.15 23 ARG B O 1
ATOM 1594 N N . ASN B 1 26 ? 4.745 6.859 45.476 1.00 25.78 24 ASN B N 1
ATOM 1595 C CA . ASN B 1 26 ? 5.635 5.741 45.312 1.00 24.55 24 ASN B CA 1
ATOM 1596 C C . ASN B 1 26 ? 4.761 4.500 45.238 1.00 23.79 24 ASN B C 1
ATOM 1597 O O . ASN B 1 26 ? 3.829 4.355 46.018 1.00 22.00 24 ASN B O 1
ATOM 1602 N N . VAL B 1 27 ? 5.067 3.622 44.280 1.00 23.31 25 VAL B N 1
ATOM 1603 C CA . VAL B 1 27 ? 4.513 2.276 44.232 1.00 22.99 25 VAL B CA 1
ATOM 1604 C C . VAL B 1 27 ? 4.973 1.510 45.465 1.00 23.11 25 VAL B C 1
ATOM 1605 O O . VAL B 1 27 ? 4.191 0.821 46.113 1.00 23.62 25 VAL B O 1
ATOM 1609 N N . ARG B 1 28 ? 6.240 1.646 45.813 1.00 22.65 26 ARG B N 1
ATOM 1610 C CA . ARG B 1 28 ? 6.717 1.142 47.075 1.00 23.56 26 ARG B CA 1
ATOM 1611 C C . ARG B 1 28 ? 7.599 2.210 47.770 1.00 22.78 26 ARG B C 1
ATOM 1612 O O . ARG B 1 28 ? 8.537 2.736 47.170 1.00 21.78 26 ARG B O 1
ATOM 1620 N N . THR B 1 29 ? 7.271 2.549 49.012 1.00 21.89 27 THR B N 1
ATOM 1621 C CA . THR B 1 29 ? 8.066 3.485 49.773 1.00 23.53 27 THR B CA 1
ATOM 1622 C C . THR B 1 29 ? 9.438 2.877 50.116 1.00 22.72 27 THR B C 1
ATOM 1623 O O . THR B 1 29 ? 9.532 1.732 50.526 1.00 24.91 27 THR B O 1
ATOM 1627 N N . GLU B 1 30 ? 10.477 3.637 49.860 1.00 22.72 28 GLU B N 1
ATOM 1628 C CA . GLU B 1 30 ? 11.861 3.257 50.158 1.00 23.88 28 GLU B CA 1
ATOM 1629 C C . GLU B 1 30 ? 12.326 4.065 51.366 1.00 22.99 28 GLU B C 1
ATOM 1630 O O . GLU B 1 30 ? 12.125 5.242 51.383 1.00 25.15 28 GLU B O 1
ATOM 1636 N N . ASN B 1 31 ? 12.846 3.427 52.408 1.00 21.72 29 ASN B N 1
ATOM 1637 C CA . ASN B 1 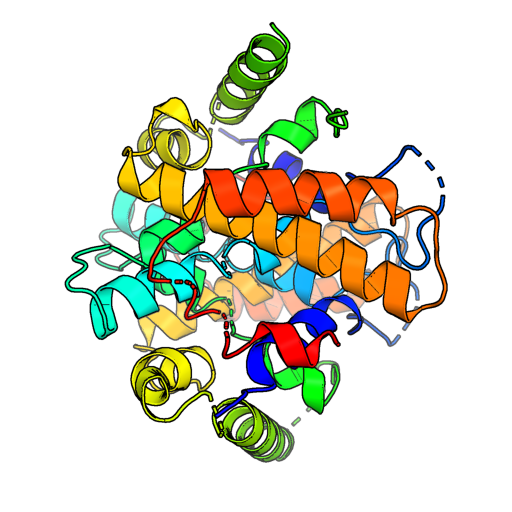31 ? 13.384 4.133 53.538 1.00 21.23 29 ASN B CA 1
ATOM 1638 C C . ASN B 1 31 ? 14.926 4.222 53.425 1.00 20.29 29 ASN B C 1
ATOM 1639 O O . ASN B 1 31 ? 15.566 3.544 52.575 1.00 17.63 29 ASN B O 1
ATOM 1644 N N . VAL B 1 32 ? 15.541 4.994 54.317 1.00 20.27 30 VAL B N 1
ATOM 1645 C CA . VAL B 1 32 ? 16.976 5.291 54.176 1.00 19.64 30 VAL B CA 1
ATOM 1646 C C . VAL B 1 32 ? 17.817 4.059 54.507 1.00 20.92 30 VAL B C 1
ATOM 1647 O O . VAL B 1 32 ? 18.906 3.885 54.017 1.00 22.41 30 VAL B O 1
ATOM 1651 N N . SER B 1 33 ? 17.293 3.176 55.337 1.00 21.58 31 SER B N 1
ATOM 1652 C CA . SER B 1 33 ? 18.015 1.951 55.752 1.00 21.05 31 SER B CA 1
ATOM 1653 C C . SER B 1 33 ? 18.158 0.975 54.565 1.00 20.25 31 SER B C 1
ATOM 1654 O O . SER B 1 33 ? 19.285 0.502 54.192 1.00 20.03 31 SER B O 1
ATOM 1657 N N . GLU B 1 34 ? 17.056 0.803 53.851 1.00 19.44 32 GLU B N 1
ATOM 1658 C CA . GLU B 1 34 ? 17.050 0.072 52.599 1.00 19.87 32 GLU B CA 1
ATOM 1659 C C . GLU B 1 34 ? 17.943 0.664 51.508 1.00 18.64 32 GLU B C 1
ATOM 1660 O O . GLU B 1 34 ? 18.688 -0.059 50.883 1.00 17.39 32 GLU B O 1
ATOM 1666 N N . HIS B 1 35 ? 17.828 1.955 51.280 1.00 17.60 33 HIS B N 1
ATOM 1667 C CA . HIS B 1 35 ? 18.670 2.650 50.338 1.00 19.13 33 HIS B CA 1
ATOM 1668 C C . HIS B 1 35 ? 20.126 2.476 50.618 1.00 17.99 33 HIS B C 1
ATOM 1669 O O . HIS B 1 35 ? 20.918 2.218 49.697 1.00 18.64 33 HIS B O 1
ATOM 1676 N N . SER B 1 36 ? 20.465 2.566 51.896 1.00 19.48 34 SER B N 1
ATOM 1677 C CA . SER B 1 36 ? 21.817 2.584 52.388 1.00 18.03 34 SER B CA 1
ATOM 1678 C C . SER B 1 36 ? 22.479 1.162 52.213 1.00 17.68 34 SER B C 1
ATOM 1679 O O . SER B 1 36 ? 23.650 1.099 51.840 1.00 17.10 34 SER B O 1
ATOM 1682 N N . LEU B 1 37 ? 21.743 0.057 52.470 1.00 16.14 35 LEU B N 1
ATOM 1683 C CA . LEU B 1 37 ? 22.283 -1.254 52.249 1.00 17.02 35 LEU B CA 1
ATOM 1684 C C . LEU B 1 37 ? 22.580 -1.412 50.753 1.00 15.03 35 LEU B C 1
ATOM 1685 O O . LEU B 1 37 ? 23.625 -1.990 50.388 1.00 12.51 35 LEU B O 1
ATOM 1690 N N . GLN B 1 38 ? 21.676 -0.908 49.902 1.00 14.47 36 GLN B N 1
ATOM 1691 C CA . GLN B 1 38 ? 21.777 -1.084 48.461 1.00 16.43 36 GLN B CA 1
ATOM 1692 C C . GLN B 1 38 ? 22.989 -0.301 47.927 1.00 15.62 36 GLN B C 1
ATOM 1693 O O . GLN B 1 38 ? 23.803 -0.801 47.140 1.00 14.75 36 GLN B O 1
ATOM 1699 N N . VAL B 1 39 ? 23.162 0.913 48.439 1.00 16.04 37 VAL B N 1
ATOM 1700 C CA . VAL B 1 39 ? 24.304 1.752 48.124 1.00 14.96 37 VAL B CA 1
ATOM 1701 C C . VAL B 1 39 ? 25.611 1.098 48.604 1.00 14.57 37 VAL B C 1
ATOM 1702 O O . VAL B 1 39 ? 26.603 1.220 47.950 1.00 14.84 37 VAL B O 1
ATOM 1706 N N . ALA B 1 40 ? 25.639 0.489 49.787 1.00 15.05 38 ALA B N 1
ATOM 1707 C CA . ALA B 1 40 ? 26.825 -0.218 50.297 1.00 15.18 38 ALA B CA 1
ATOM 1708 C C . ALA B 1 40 ? 27.164 -1.327 49.332 1.00 14.39 38 ALA B C 1
ATOM 1709 O O . ALA B 1 40 ? 28.312 -1.540 49.000 1.00 14.02 38 ALA B O 1
ATOM 1719 N N . VAL B 1 42 ? 26.268 -1.720 46.042 1.00 14.10 40 VAL B N 1
ATOM 1720 C CA . VAL B 1 42 ? 26.695 -1.200 44.749 1.00 14.85 40 VAL B CA 1
ATOM 1721 C C . VAL B 1 42 ? 28.101 -0.559 44.848 1.00 15.13 40 VAL B C 1
ATOM 1722 O O . VAL B 1 42 ? 28.943 -0.672 43.927 1.00 14.32 40 VAL B O 1
ATOM 1726 N N . ALA B 1 43 ? 28.358 0.131 45.932 1.00 14.32 41 ALA B N 1
ATOM 1727 C CA . ALA B 1 43 ? 29.633 0.829 46.070 1.00 14.69 41 ALA B CA 1
ATOM 1728 C C . ALA B 1 43 ? 30.803 -0.176 46.218 1.00 14.75 41 ALA B C 1
ATOM 1729 O O . ALA B 1 43 ? 31.871 0.010 45.670 1.00 16.04 41 ALA B O 1
ATOM 1731 N N . HIS B 1 44 ? 30.605 -1.191 47.030 1.00 14.14 42 HIS B N 1
ATOM 1732 C CA . HIS B 1 44 ? 31.535 -2.258 47.135 1.00 15.17 42 HIS B CA 1
ATOM 1733 C C . HIS B 1 44 ? 31.749 -2.961 45.792 1.00 14.89 42 HIS B C 1
ATOM 1734 O O . HIS B 1 44 ? 32.862 -3.263 45.455 1.00 14.74 42 HIS B O 1
ATOM 1741 N N . ALA B 1 45 ? 30.682 -3.251 45.058 1.00 14.85 43 ALA B N 1
ATOM 1742 C CA . ALA B 1 45 ? 30.846 -3.762 43.716 1.00 15.97 43 ALA B CA 1
ATOM 1743 C C . ALA B 1 45 ? 31.628 -2.829 42.782 1.00 17.19 43 ALA B C 1
ATOM 1744 O O . ALA B 1 45 ? 32.490 -3.317 42.048 1.00 14.33 43 ALA B O 1
ATOM 1746 N N . LEU B 1 46 ? 31.351 -1.519 42.784 1.00 16.21 44 LEU B N 1
ATOM 1747 C CA . LEU B 1 46 ? 32.117 -0.585 41.938 1.00 16.05 44 LEU B CA 1
ATOM 1748 C C . LEU B 1 46 ? 33.609 -0.602 42.248 1.00 16.74 44 LEU B C 1
ATOM 1749 O O . LEU B 1 46 ? 34.448 -0.579 41.347 1.00 17.93 44 LEU B O 1
ATOM 1754 N N . ALA B 1 47 ? 33.923 -0.657 43.540 1.00 16.18 45 ALA B N 1
ATOM 1755 C CA . ALA B 1 47 ? 35.260 -0.717 44.057 1.00 17.60 45 ALA B CA 1
ATOM 1756 C C . ALA B 1 47 ? 35.984 -2.004 43.622 1.00 17.32 45 ALA B C 1
ATOM 1757 O O . ALA B 1 47 ? 37.091 -1.923 43.153 1.00 19.07 45 ALA B O 1
ATOM 1759 N N . ALA B 1 48 ? 35.322 -3.138 43.764 1.00 17.33 46 ALA B N 1
ATOM 1760 C CA . ALA B 1 48 ? 35.811 -4.459 43.347 1.00 17.40 46 ALA B CA 1
ATOM 1761 C C . ALA B 1 48 ? 36.066 -4.538 41.855 1.00 17.00 46 ALA B C 1
ATOM 1762 O O . ALA B 1 48 ? 37.075 -5.052 41.402 1.00 17.39 46 ALA B O 1
ATOM 1764 N N . ILE B 1 49 ? 35.137 -4.011 41.083 1.00 16.07 47 ILE B N 1
ATOM 1765 C CA . ILE B 1 49 ? 35.300 -3.903 39.671 1.00 15.16 47 ILE B CA 1
ATOM 1766 C C . ILE B 1 49 ? 36.518 -3.035 39.312 1.00 15.41 47 ILE B C 1
ATOM 1767 O O . ILE B 1 49 ? 37.252 -3.392 38.476 1.00 13.99 47 ILE B O 1
ATOM 1772 N N . LYS B 1 50 ? 36.667 -1.861 39.931 1.00 15.53 48 LYS B N 1
ATOM 1773 C CA . LYS B 1 50 ? 37.755 -1.006 39.663 1.00 16.14 48 LYS B CA 1
ATOM 1774 C C . LYS B 1 50 ? 39.116 -1.672 39.986 1.00 15.98 48 LYS B C 1
ATOM 1775 O O . LYS B 1 50 ? 40.069 -1.587 39.193 1.00 15.25 48 LYS B O 1
ATOM 1781 N N . ASN B 1 51 ? 39.170 -2.395 41.106 1.00 16.39 49 ASN B N 1
ATOM 1782 C CA . ASN B 1 51 ? 40.327 -3.191 41.486 1.00 17.13 49 ASN B CA 1
ATOM 1783 C C . ASN B 1 51 ? 40.546 -4.324 40.503 1.00 17.79 49 ASN B C 1
ATOM 1784 O O . ASN B 1 51 ? 41.662 -4.555 40.028 1.00 18.83 49 ASN B O 1
ATOM 1789 N N . ARG B 1 52 ? 39.499 -5.042 40.164 1.00 18.32 50 ARG B N 1
ATOM 1790 C CA . ARG B 1 52 ? 39.711 -6.244 39.377 1.00 19.22 50 ARG B CA 1
ATOM 1791 C C . ARG B 1 52 ? 40.046 -5.922 37.906 1.00 20.30 50 ARG B C 1
ATOM 1792 O O . ARG B 1 52 ? 40.883 -6.591 37.264 1.00 20.63 50 ARG B O 1
ATOM 1800 N N . LYS B 1 53 ? 39.408 -4.900 37.372 1.00 20.62 51 LYS B N 1
ATOM 1801 C CA . LYS B 1 53 ? 39.466 -4.658 35.939 1.00 20.55 51 LYS B CA 1
ATOM 1802 C C . LYS B 1 53 ? 40.189 -3.403 35.463 1.00 20.43 51 LYS B C 1
ATOM 1803 O O . LYS B 1 53 ? 40.541 -3.298 34.280 1.00 20.33 51 LYS B O 1
ATOM 1809 N N . PHE B 1 54 ? 40.346 -2.420 36.343 1.00 20.28 52 PHE B N 1
ATOM 1810 C CA . PHE B 1 54 ? 40.769 -1.082 35.914 1.00 19.96 52 PHE B CA 1
ATOM 1811 C C . PHE B 1 54 ? 41.858 -0.504 36.799 1.00 20.46 52 PHE B C 1
ATOM 1812 O O . PHE B 1 54 ? 41.915 0.698 36.996 1.00 21.79 52 PHE B O 1
ATOM 1820 N N . GLY B 1 55 ? 42.714 -1.366 37.324 1.00 19.66 53 GLY B N 1
ATOM 1821 C CA . GLY B 1 55 ? 43.944 -0.907 37.967 1.00 20.39 53 GLY B CA 1
ATOM 1822 C C . GLY B 1 55 ? 43.747 -0.302 39.359 1.00 20.61 53 GLY B C 1
ATOM 1823 O O . GLY B 1 55 ? 44.648 0.333 39.879 1.00 21.02 53 GLY B O 1
ATOM 1824 N N . GLY B 1 56 ? 42.593 -0.497 39.970 1.00 19.96 54 GLY B N 1
ATOM 1825 C CA . GLY B 1 56 ? 42.312 0.195 41.251 1.00 20.69 54 GLY B CA 1
ATOM 1826 C C . GLY B 1 56 ? 43.102 -0.371 42.409 1.00 20.75 54 GLY B C 1
ATOM 1827 O O . GLY B 1 56 ? 43.593 -1.468 42.338 1.00 21.42 54 GLY B O 1
ATOM 1828 N N . ASN B 1 57 ? 43.251 0.396 43.479 1.00 22.39 55 ASN B N 1
ATOM 1829 C CA . ASN B 1 57 ? 43.864 -0.095 44.714 1.00 22.62 55 ASN B CA 1
ATOM 1830 C C . ASN B 1 57 ? 42.987 0.416 45.881 1.00 22.52 55 ASN B C 1
ATOM 1831 O O . ASN B 1 57 ? 43.447 1.106 46.788 1.00 23.08 55 ASN B O 1
ATOM 1836 N N . VAL B 1 58 ? 41.708 0.101 45.787 1.00 22.10 56 VAL B N 1
ATOM 1837 C CA . VAL B 1 58 ? 40.720 0.584 46.733 1.00 22.75 56 VAL B CA 1
ATOM 1838 C C . VAL B 1 58 ? 40.422 -0.467 47.793 1.00 20.52 56 VAL B C 1
ATOM 1839 O O . VAL B 1 58 ? 40.422 -1.626 47.484 1.00 20.12 56 VAL B O 1
ATOM 1843 N N . ASN B 1 59 ? 40.273 -0.024 49.037 1.00 19.30 57 ASN B N 1
ATOM 1844 C CA . ASN B 1 59 ? 39.777 -0.835 50.082 1.00 19.02 57 ASN B CA 1
ATOM 1845 C C . ASN B 1 59 ? 38.234 -0.910 49.936 1.00 18.42 57 ASN B C 1
ATOM 1846 O O . ASN B 1 59 ? 37.474 -0.111 50.453 1.00 17.04 57 ASN B O 1
ATOM 1851 N N . ALA B 1 60 ? 37.779 -1.897 49.192 1.00 17.59 58 ALA B N 1
ATOM 1852 C CA . ALA B 1 60 ? 36.324 -2.051 48.902 1.00 17.28 58 ALA B CA 1
ATOM 1853 C C . ALA B 1 60 ? 35.470 -2.366 50.132 1.00 16.78 58 ALA B C 1
ATOM 1854 O O . ALA B 1 60 ? 34.290 -1.991 50.207 1.00 16.35 58 ALA B O 1
ATOM 1856 N N . GLU B 1 61 ? 36.054 -2.997 51.135 1.00 16.70 59 GLU B N 1
ATOM 1857 C CA . GLU B 1 61 ? 35.303 -3.317 52.325 1.00 17.61 59 GLU B CA 1
ATOM 1858 C C . GLU B 1 61 ? 35.070 -2.006 53.018 1.00 16.40 59 GLU B C 1
ATOM 1859 O O . GLU B 1 61 ? 33.976 -1.753 53.488 1.00 15.69 59 GLU B O 1
ATOM 1865 N N . ARG B 1 62 ? 36.094 -1.154 53.032 1.00 14.95 60 ARG B N 1
ATOM 1866 C CA . ARG B 1 62 ? 35.956 0.192 53.664 1.00 15.04 60 ARG B CA 1
ATOM 1867 C C . ARG B 1 62 ? 34.878 1.040 52.998 1.00 15.11 60 ARG B C 1
ATOM 1868 O O . ARG B 1 62 ? 34.024 1.658 53.655 1.00 10.77 60 ARG B O 1
ATOM 1876 N N . ILE B 1 63 ? 34.854 0.966 51.667 1.00 16.10 61 ILE B N 1
ATOM 1877 C CA . ILE B 1 63 ? 33.896 1.684 50.876 1.00 16.88 61 ILE B CA 1
ATOM 1878 C C . ILE B 1 63 ? 32.421 1.286 51.241 1.00 15.59 61 ILE B C 1
ATOM 1879 O O . ILE B 1 63 ? 31.544 2.135 51.357 1.00 17.02 61 ILE B O 1
ATOM 1884 N N . ALA B 1 64 ? 32.173 -0.006 51.379 1.00 16.56 62 ALA B N 1
ATOM 1885 C CA . ALA B 1 64 ? 30.900 -0.546 51.832 1.00 15.59 62 ALA B CA 1
ATOM 1886 C C . ALA B 1 64 ? 30.474 0.112 53.171 1.00 15.69 62 ALA B C 1
ATOM 1887 O O . ALA B 1 64 ? 29.337 0.539 53.340 1.00 15.61 62 ALA B O 1
ATOM 1889 N N . LEU B 1 65 ? 31.392 0.124 54.120 1.00 14.55 63 LEU B N 1
ATOM 1890 C CA . LEU B 1 65 ? 31.155 0.659 55.458 1.00 15.78 63 LEU B CA 1
ATOM 1891 C C . LEU B 1 65 ? 30.835 2.162 55.404 1.00 15.27 63 LEU B C 1
ATOM 1892 O O . LEU B 1 65 ? 29.934 2.622 56.065 1.00 16.44 63 LEU B O 1
ATOM 1897 N N . LEU B 1 66 ? 31.553 2.910 54.575 1.00 16.47 64 LEU B N 1
ATOM 1898 C CA . LEU B 1 66 ? 31.244 4.335 54.378 1.00 16.80 64 LEU B CA 1
ATOM 1899 C C . LEU B 1 66 ? 29.866 4.516 53.834 1.00 16.91 64 LEU B C 1
ATOM 1900 O O . LEU B 1 66 ? 29.107 5.386 54.285 1.00 15.99 64 LEU B O 1
ATOM 1905 N N . ALA B 1 67 ? 29.533 3.684 52.846 1.00 17.01 65 ALA B N 1
ATOM 1906 C CA . ALA B 1 67 ? 28.230 3.737 52.207 1.00 16.45 65 ALA B CA 1
ATOM 1907 C C . ALA B 1 67 ? 27.141 3.454 53.210 1.00 16.97 65 ALA B C 1
ATOM 1908 O O . ALA B 1 67 ? 26.099 4.116 53.168 1.00 18.64 65 ALA B O 1
ATOM 1918 N N . TYR B 1 69 ? 27.006 4.203 56.298 1.00 16.08 67 TYR B N 1
ATOM 1919 C CA . TYR B 1 69 ? 26.844 5.336 57.235 1.00 16.87 67 TYR B CA 1
ATOM 1920 C C . TYR B 1 69 ? 26.631 6.679 56.503 1.00 16.57 67 TYR B C 1
ATOM 1921 O O . TYR B 1 69 ? 26.364 7.683 57.099 1.00 17.60 67 TYR B O 1
ATOM 1930 N N . HIS B 1 70 ? 26.621 6.675 55.197 1.00 16.27 68 HIS B N 1
ATOM 1931 C CA . HIS B 1 70 ? 26.721 7.918 54.453 1.00 16.99 68 HIS B CA 1
ATOM 1932 C C . HIS B 1 70 ? 25.539 8.874 54.751 1.00 17.55 68 HIS B C 1
ATOM 1933 O O . HIS B 1 70 ? 25.762 10.080 54.834 1.00 17.92 68 HIS B O 1
ATOM 1940 N N . ASP B 1 71 ? 24.325 8.321 54.908 1.00 16.82 69 ASP B N 1
ATOM 1941 C CA . ASP B 1 71 ? 23.079 9.059 55.163 1.00 17.37 69 ASP B CA 1
ATOM 1942 C C . ASP B 1 71 ? 22.624 8.999 56.605 1.00 17.67 69 ASP B C 1
ATOM 1943 O O . ASP B 1 71 ? 21.503 9.349 56.882 1.00 18.98 69 ASP B O 1
ATOM 1948 N N . ALA B 1 72 ? 23.503 8.566 57.509 1.00 16.74 70 ALA B N 1
ATOM 1949 C CA . ALA B 1 72 ? 23.174 8.328 58.891 1.00 18.60 70 ALA B CA 1
ATOM 1950 C C . ALA B 1 72 ? 22.631 9.544 59.620 1.00 18.66 70 ALA B C 1
ATOM 1951 O O . ALA B 1 72 ? 21.760 9.376 60.401 1.00 18.43 70 ALA B O 1
ATOM 1953 N N . SER B 1 73 ? 23.201 10.745 59.419 1.00 18.87 71 SER B N 1
ATOM 1954 C CA . SER B 1 73 ? 22.685 11.982 60.038 1.00 18.81 71 SER B CA 1
ATOM 1955 C C . SER B 1 73 ? 21.193 12.247 59.797 1.00 17.72 71 SER B C 1
ATOM 1956 O O . SER B 1 73 ? 20.596 12.996 60.521 1.00 19.65 71 SER B O 1
ATOM 1959 N N . GLU B 1 74 ? 20.601 11.638 58.779 1.00 19.40 72 GLU B N 1
ATOM 1960 C CA . GLU B 1 74 ? 19.181 11.857 58.470 1.00 19.28 72 GLU B CA 1
ATOM 1961 C C . GLU B 1 74 ? 18.277 11.388 59.549 1.00 19.13 72 GLU B C 1
ATOM 1962 O O . GLU B 1 74 ? 17.151 11.786 59.544 1.00 19.17 72 GLU B O 1
ATOM 1968 N N . VAL B 1 75 ? 18.727 10.530 60.467 1.00 18.61 73 VAL B N 1
ATOM 1969 C CA . VAL B 1 75 ? 17.879 10.255 61.642 1.00 19.03 73 VAL B CA 1
ATOM 1970 C C . VAL B 1 75 ? 17.576 11.545 62.435 1.00 19.02 73 VAL B C 1
ATOM 1971 O O . VAL B 1 75 ? 16.537 11.624 63.160 1.00 18.27 73 VAL B O 1
ATOM 1975 N N . LEU B 1 76 ? 18.445 12.548 62.288 1.00 18.44 74 LEU B N 1
ATOM 1976 C CA . LEU B 1 76 ? 18.285 13.824 63.051 1.00 19.69 74 LEU B CA 1
ATOM 1977 C C . LEU B 1 76 ? 17.610 14.905 62.232 1.00 20.21 74 LEU B C 1
ATOM 1978 O O . LEU B 1 76 ? 16.980 15.742 62.788 1.00 21.31 74 LEU B O 1
ATOM 1983 N N . THR B 1 77 ? 17.677 14.838 60.908 1.00 22.10 75 THR B N 1
ATOM 1984 C CA . THR B 1 77 ? 17.188 15.923 60.062 1.00 23.05 75 THR B CA 1
ATOM 1985 C C . THR B 1 77 ? 15.961 15.540 59.240 1.00 22.95 75 THR B C 1
ATOM 1986 O O . THR B 1 77 ? 15.212 16.435 58.810 1.00 21.81 75 THR B O 1
ATOM 1990 N N . GLY B 1 78 ? 15.765 14.237 59.008 1.00 21.95 76 GLY B N 1
ATOM 1991 C CA . GLY B 1 78 ? 14.853 13.824 57.992 1.00 22.48 76 GLY B CA 1
ATOM 1992 C C . GLY B 1 78 ? 15.572 13.888 56.643 1.00 23.32 76 GLY B C 1
ATOM 1993 O O . GLY B 1 78 ? 16.754 14.185 56.527 1.00 20.87 76 GLY B O 1
ATOM 1994 N N . ASP B 1 79 ? 14.793 13.614 55.631 1.00 25.35 77 ASP B N 1
ATOM 1995 C CA . ASP B 1 79 ? 15.208 13.549 54.248 1.00 27.41 77 ASP B CA 1
ATOM 1996 C C . ASP B 1 79 ? 14.935 14.929 53.703 1.00 28.61 77 ASP B C 1
ATOM 1997 O O . ASP B 1 79 ? 13.779 15.379 53.789 1.00 30.29 77 ASP B O 1
ATOM 2002 N N . LEU B 1 80 ? 15.908 15.643 53.155 1.00 28.12 78 LEU B N 1
ATOM 2003 C CA . LEU B 1 80 ? 15.510 16.862 52.409 1.00 27.55 78 LEU B CA 1
ATOM 2004 C C . LEU B 1 80 ? 15.708 16.511 50.947 1.00 27.60 78 LEU B C 1
ATOM 2005 O O . LEU B 1 80 ? 16.839 16.213 50.517 1.00 24.13 78 LEU B O 1
ATOM 2010 N N . PRO B 1 81 ? 14.585 16.444 50.196 1.00 28.70 79 PRO B N 1
ATOM 2011 C CA . PRO B 1 81 ? 14.666 15.983 48.827 1.00 29.43 79 PRO B CA 1
ATOM 2012 C C . PRO B 1 81 ? 15.378 17.005 47.963 1.00 30.35 79 PRO B C 1
ATOM 2013 O O . PRO B 1 81 ? 15.254 18.197 48.193 1.00 29.97 79 PRO B O 1
ATOM 2017 N N . THR B 1 82 ? 16.154 16.538 46.997 1.00 31.78 80 THR B N 1
ATOM 2018 C CA . THR B 1 82 ? 16.951 17.431 46.184 1.00 32.84 80 THR B CA 1
ATOM 2019 C C . THR B 1 82 ? 16.261 17.570 44.834 1.00 32.67 80 THR B C 1
ATOM 2020 O O . THR B 1 82 ? 15.947 16.551 44.217 1.00 32.81 80 THR B O 1
ATOM 2024 N N . PRO B 1 83 ? 15.939 18.816 44.412 1.00 32.84 81 PRO B N 1
ATOM 2025 C CA . PRO B 1 83 ? 15.345 19.056 43.090 1.00 32.71 81 PRO B CA 1
ATOM 2026 C C . PRO B 1 83 ? 16.380 19.329 41.985 1.00 32.83 81 PRO B C 1
ATOM 2027 O O . PRO B 1 83 ? 16.008 19.374 40.775 1.00 31.73 81 PRO B O 1
ATOM 2031 N N . GLU B 1 94 ? 23.495 26.018 51.925 1.00 48.08 92 GLU B N 1
ATOM 2032 C CA . GLU B 1 94 ? 23.684 26.032 53.388 1.00 47.92 92 GLU B CA 1
ATOM 2033 C C . GLU B 1 94 ? 23.013 24.848 54.103 1.00 48.08 92 GLU B C 1
ATOM 2034 O O . GLU B 1 94 ? 23.191 24.660 55.322 1.00 48.71 92 GLU B O 1
ATOM 2036 N N . TYR B 1 95 ? 22.254 24.037 53.371 1.00 47.24 93 TYR B N 1
ATOM 2037 C CA . TYR B 1 95 ? 21.683 22.821 53.944 1.00 46.67 93 TYR B CA 1
ATOM 2038 C C . TYR B 1 95 ? 22.760 21.709 54.148 1.00 46.29 93 TYR B C 1
ATOM 2039 O O . TYR B 1 95 ? 22.622 20.783 54.985 1.00 44.99 93 TYR B O 1
ATOM 2048 N N . LYS B 1 96 ? 23.824 21.811 53.362 1.00 45.78 94 LYS B N 1
ATOM 2049 C CA . LYS B 1 96 ? 25.056 21.152 53.698 1.00 46.08 94 LYS B CA 1
ATOM 2050 C C . LYS B 1 96 ? 25.404 21.522 55.159 1.00 46.28 94 LYS B C 1
ATOM 2051 O O . LYS B 1 96 ? 26.043 20.751 55.842 1.00 46.98 94 LYS B O 1
ATOM 2053 N N . ALA B 1 97 ? 24.948 22.688 55.648 1.00 46.83 95 ALA B N 1
ATOM 2054 C CA . ALA B 1 97 ? 25.131 23.076 57.072 1.00 46.46 95 ALA B CA 1
ATOM 2055 C C . ALA B 1 97 ? 24.163 22.417 58.069 1.00 46.19 95 ALA B C 1
ATOM 2056 O O . ALA B 1 97 ? 24.542 22.161 59.195 1.00 45.17 95 ALA B O 1
ATOM 2058 N N . ILE B 1 98 ? 22.912 22.162 57.675 1.00 46.43 96 ILE B N 1
ATOM 2059 C CA . ILE B 1 98 ? 22.046 21.295 58.489 1.00 45.84 96 ILE B CA 1
ATOM 2060 C C . ILE B 1 98 ? 22.844 19.981 58.638 1.00 44.95 96 ILE B C 1
ATOM 2061 O O . ILE B 1 98 ? 23.148 19.507 59.754 1.00 44.98 96 ILE B O 1
ATOM 2066 N N . GLU B 1 99 ? 23.259 19.451 57.500 1.00 43.74 97 GLU B N 1
ATOM 2067 C CA . GLU B 1 99 ? 23.901 18.157 57.438 1.00 42.69 97 GLU B CA 1
ATOM 2068 C C . GLU B 1 99 ? 25.167 18.118 58.297 1.00 41.17 97 GLU B C 1
ATOM 2069 O O . GLU B 1 99 ? 25.316 17.228 59.112 1.00 40.20 97 GLU B O 1
ATOM 2075 N N . LYS B 1 100 ? 26.078 19.058 58.128 1.00 40.99 98 LYS B N 1
ATOM 2076 C CA . LYS B 1 100 ? 27.322 19.035 58.930 1.00 41.07 98 LYS B CA 1
ATOM 2077 C C . LYS B 1 100 ? 27.017 19.015 60.439 1.00 40.79 98 LYS B C 1
ATOM 2078 O O . LYS B 1 100 ? 27.645 18.313 61.220 1.00 41.26 98 LYS B O 1
ATOM 2080 N N . ILE B 1 101 ? 26.017 19.784 60.849 1.00 41.45 99 ILE B N 1
ATOM 2081 C CA . ILE B 1 101 ? 25.695 19.898 62.266 1.00 41.06 99 ILE B CA 1
ATOM 2082 C C . ILE B 1 101 ? 25.183 18.547 62.776 1.00 40.44 99 ILE B C 1
ATOM 2083 O O . ILE B 1 101 ? 25.548 18.087 63.886 1.00 40.20 99 ILE B O 1
ATOM 2088 N N . ALA B 1 102 ? 24.353 17.937 61.950 1.00 40.09 100 ALA B N 1
ATOM 2089 C CA . ALA B 1 102 ? 23.654 16.726 62.293 1.00 40.13 100 ALA B CA 1
ATOM 2090 C C . ALA B 1 102 ? 24.678 15.601 62.435 1.00 40.56 100 ALA B C 1
ATOM 2091 O O . ALA B 1 102 ? 24.588 14.748 63.320 1.00 41.41 100 ALA B O 1
ATOM 2093 N N . GLN B 1 103 ? 25.625 15.571 61.502 1.00 40.28 101 GLN B N 1
ATOM 2094 C CA . GLN B 1 103 ? 26.677 14.574 61.531 1.00 39.37 101 GLN B CA 1
ATOM 2095 C C . GLN B 1 103 ? 27.488 14.727 62.811 1.00 38.77 101 GLN B C 1
ATOM 2096 O O . GLN B 1 103 ? 27.844 13.739 63.416 1.00 38.41 101 GLN B O 1
ATOM 2102 N N . GLN B 1 104 ? 27.810 15.958 63.198 1.00 38.87 102 GLN B N 1
ATOM 2103 C CA . GLN B 1 104 ? 28.591 16.205 64.415 1.00 38.57 102 GLN B CA 1
ATOM 2104 C C . GLN B 1 104 ? 27.853 15.772 65.678 1.00 39.02 102 GLN B C 1
ATOM 2105 O O . GLN B 1 104 ? 28.446 15.168 66.602 1.00 39.35 102 GLN B O 1
ATOM 2107 N N . LYS B 1 105 ? 26.583 16.134 65.741 1.00 38.26 103 LYS B N 1
ATOM 2108 C CA . LYS B 1 105 ? 25.702 15.714 66.821 1.00 38.42 103 LYS B CA 1
ATOM 2109 C C . LYS B 1 105 ? 25.573 14.203 66.918 1.00 38.07 103 LYS B C 1
ATOM 2110 O O . LYS B 1 105 ? 25.542 13.646 68.003 1.00 39.06 103 LYS B O 1
ATOM 2116 N N . LEU B 1 106 ? 25.593 13.531 65.776 1.00 37.45 104 LEU B N 1
ATOM 2117 C CA . LEU B 1 106 ? 25.570 12.109 65.791 1.00 36.23 104 LEU B CA 1
ATOM 2118 C C . LEU B 1 106 ? 26.913 11.577 66.304 1.00 34.93 104 LEU B C 1
ATOM 2119 O O . LEU B 1 106 ? 26.925 10.769 67.204 1.00 35.03 104 LEU B O 1
ATOM 2124 N N . VAL B 1 107 ? 28.026 12.048 65.742 1.00 33.58 105 VAL B N 1
ATOM 2125 C CA . VAL B 1 107 ? 29.364 11.681 66.231 1.00 33.64 105 VAL B CA 1
ATOM 2126 C C . VAL B 1 107 ? 29.540 12.018 67.732 1.00 32.85 105 VAL B C 1
ATOM 2127 O O . VAL B 1 107 ? 30.126 11.247 68.447 1.00 34.06 105 VAL B O 1
ATOM 2131 N N . ASP B 1 108 ? 28.963 13.104 68.225 1.00 32.72 106 ASP B N 1
ATOM 2132 C CA . ASP B 1 108 ? 29.032 13.421 69.659 1.00 32.74 106 ASP B CA 1
ATOM 2133 C C . ASP B 1 108 ? 28.342 12.405 70.560 1.00 32.17 106 ASP B C 1
ATOM 2134 O O . ASP B 1 108 ? 28.551 12.447 71.767 1.00 31.01 106 ASP B O 1
ATOM 2147 N N . VAL B 1 110 ? 28.808 9.141 70.259 1.00 27.21 108 VAL B N 1
ATOM 2148 C CA . VAL B 1 110 ? 29.701 7.992 70.337 1.00 26.01 108 VAL B CA 1
ATOM 2149 C C . VAL B 1 110 ? 30.599 8.200 71.544 1.00 26.56 108 VAL B C 1
ATOM 2150 O O . VAL B 1 110 ? 31.087 9.325 71.756 1.00 25.24 108 VAL B O 1
ATOM 2154 N N . PRO B 1 111 ? 30.792 7.137 72.367 1.00 26.81 109 PRO B N 1
ATOM 2155 C CA . PRO B 1 111 ? 31.677 7.280 73.533 1.00 27.01 109 PRO B CA 1
ATOM 2156 C C . PRO B 1 111 ? 33.035 7.756 73.036 1.00 26.78 109 PRO B C 1
ATOM 2157 O O . PRO B 1 111 ? 33.447 7.421 71.866 1.00 26.04 109 PRO B O 1
ATOM 2161 N N . GLU B 1 112 ? 33.672 8.580 73.855 1.00 26.00 110 GLU B N 1
ATOM 2162 C CA . GLU B 1 112 ? 34.851 9.298 73.477 1.00 26.70 110 GLU B CA 1
ATOM 2163 C C . GLU B 1 112 ? 35.915 8.357 73.000 1.00 26.42 110 GLU B C 1
ATOM 2164 O O . GLU B 1 112 ? 36.588 8.637 72.005 1.00 26.92 110 GLU B O 1
ATOM 2170 N N . GLU B 1 113 ? 36.056 7.220 73.676 1.00 25.87 1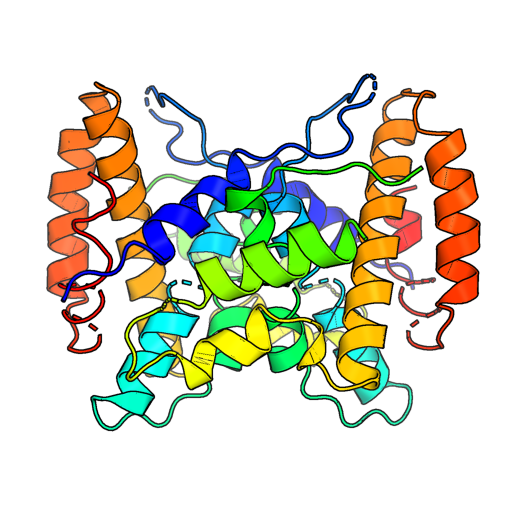11 GLU B N 1
ATOM 2171 C CA . GLU B 1 113 ? 37.127 6.262 73.339 1.00 26.05 111 GLU B CA 1
ATOM 2172 C C . GLU B 1 113 ? 36.914 5.522 72.002 1.00 24.43 111 GLU B C 1
ATOM 2173 O O . GLU B 1 113 ? 37.820 4.885 71.531 1.00 24.37 111 GLU B O 1
ATOM 2179 N N . LEU B 1 114 ? 35.723 5.609 71.433 1.00 23.20 112 LEU B N 1
ATOM 2180 C CA . LEU B 1 114 ? 35.375 4.946 70.188 1.00 23.69 112 LEU B CA 1
ATOM 2181 C C . LEU B 1 114 ? 35.066 5.908 69.036 1.00 23.11 112 LEU B C 1
ATOM 2182 O O . LEU B 1 114 ? 34.817 5.504 67.920 1.00 22.07 112 LEU B O 1
ATOM 2187 N N . ARG B 1 115 ? 35.090 7.184 69.319 1.00 23.29 113 ARG B N 1
ATOM 2188 C CA . ARG B 1 115 ? 34.638 8.230 68.385 1.00 23.31 113 ARG B CA 1
ATOM 2189 C C . ARG B 1 115 ? 35.483 8.375 67.107 1.00 23.18 113 ARG B C 1
ATOM 2190 O O . ARG B 1 115 ? 34.993 8.734 66.035 1.00 22.46 113 ARG B O 1
ATOM 2198 N N . ASP B 1 116 ? 36.780 8.191 67.241 1.00 23.82 114 ASP B N 1
ATOM 2199 C CA . ASP B 1 116 ? 37.698 8.267 66.083 1.00 25.03 114 ASP B CA 1
ATOM 2200 C C . ASP B 1 116 ? 37.379 7.089 65.106 1.00 24.96 114 ASP B C 1
ATOM 2201 O O . ASP B 1 116 ? 37.751 7.139 63.932 1.00 24.43 114 ASP B O 1
ATOM 2206 N N . ILE B 1 117 ? 36.681 6.052 65.588 1.00 24.96 115 ILE B N 1
ATOM 2207 C CA . ILE B 1 117 ? 36.275 4.953 64.678 1.00 25.53 115 ILE B CA 1
ATOM 2208 C C . ILE B 1 117 ? 35.133 5.392 63.716 1.00 24.93 115 ILE B C 1
ATOM 2209 O O . ILE B 1 117 ? 35.125 5.044 62.513 1.00 22.60 115 ILE B O 1
ATOM 2214 N N . PHE B 1 118 ? 34.200 6.145 64.291 1.00 24.20 116 PHE B N 1
ATOM 2215 C CA . PHE B 1 118 ? 32.922 6.451 63.669 1.00 24.69 116 PHE B CA 1
ATOM 2216 C C . PHE B 1 118 ? 32.852 7.799 62.954 1.00 24.26 116 PHE B C 1
ATOM 2217 O O . PHE B 1 118 ? 32.097 7.959 61.998 1.00 23.04 116 PHE B O 1
ATOM 2225 N N . ALA B 1 119 ? 33.688 8.745 63.389 1.00 25.21 117 ALA B N 1
ATOM 2226 C CA . ALA B 1 119 ? 33.739 10.070 62.785 1.00 24.97 117 ALA B CA 1
ATOM 2227 C C . ALA B 1 119 ? 34.009 10.041 61.264 1.00 24.78 117 ALA B C 1
ATOM 2228 O O . ALA B 1 119 ? 33.310 10.715 60.513 1.00 24.79 117 ALA B O 1
ATOM 2230 N N . PRO B 1 120 ? 35.018 9.282 60.801 1.00 23.75 118 PRO B N 1
ATOM 2231 C CA . PRO B 1 120 ? 35.230 9.281 59.352 1.00 23.57 118 PRO B CA 1
ATOM 2232 C C . PRO B 1 120 ? 34.248 8.401 58.587 1.00 21.92 118 PRO B C 1
ATOM 2233 O O . PRO B 1 120 ? 34.302 8.369 57.366 1.00 20.42 118 PRO B O 1
ATOM 2237 N N . LEU B 1 121 ? 33.308 7.747 59.282 1.00 21.55 119 LEU B N 1
ATOM 2238 C CA . LEU B 1 121 ? 32.322 6.986 58.574 1.00 21.57 119 LEU B CA 1
ATOM 2239 C C . LEU B 1 121 ? 31.133 7.873 58.269 1.00 23.02 119 LEU B C 1
ATOM 2240 O O . LEU B 1 121 ? 30.524 7.767 57.192 1.00 21.86 119 LEU B O 1
ATOM 2245 N N . ILE B 1 122 ? 30.795 8.727 59.237 1.00 23.60 120 ILE B N 1
ATOM 2246 C CA . ILE B 1 122 ? 29.596 9.560 59.195 1.00 24.38 120 ILE B CA 1
ATOM 2247 C C . ILE B 1 122 ? 29.777 10.901 58.459 1.00 25.64 120 ILE B C 1
ATOM 2248 O O . ILE B 1 122 ? 28.839 11.444 57.872 1.00 26.79 120 ILE B O 1
ATOM 2253 N N . ASP B 1 123 ? 30.974 11.445 58.580 1.00 26.59 121 ASP B N 1
ATOM 2254 C CA . ASP B 1 123 ? 31.346 12.782 58.139 1.00 27.03 121 ASP B CA 1
ATOM 2255 C C . ASP B 1 123 ? 31.927 12.619 56.740 1.00 25.04 121 ASP B C 1
ATOM 2256 O O . ASP B 1 123 ? 33.029 12.073 56.600 1.00 23.19 121 ASP B O 1
ATOM 2261 N N . GLU B 1 124 ? 31.183 13.037 55.718 1.00 23.58 122 GLU B N 1
ATOM 2262 C CA . GLU B 1 124 ? 31.611 12.895 54.323 1.00 25.05 122 GLU B CA 1
ATOM 2263 C C . GLU B 1 124 ? 32.897 13.682 54.002 1.00 23.53 122 GLU B C 1
ATOM 2264 O O . GLU B 1 124 ? 33.594 13.367 53.085 1.00 21.01 122 GLU B O 1
ATOM 2270 N N . HIS B 1 125 ? 33.204 14.688 54.775 1.00 24.40 123 HIS B N 1
ATOM 2271 C CA . HIS B 1 125 ? 34.414 15.473 54.549 1.00 25.90 123 HIS B CA 1
ATOM 2272 C C . HIS B 1 125 ? 35.641 14.722 54.881 1.00 25.27 123 HIS B C 1
ATOM 2273 O O . HIS B 1 125 ? 36.702 15.096 54.461 1.00 26.41 123 HIS B O 1
ATOM 2280 N N . ALA B 1 126 ? 35.480 13.671 55.670 1.00 24.01 124 ALA B N 1
ATOM 2281 C CA . ALA B 1 126 ? 36.553 12.806 56.014 1.00 22.69 124 ALA B CA 1
ATOM 2282 C C . ALA B 1 126 ? 36.849 11.773 54.920 1.00 22.55 124 ALA B C 1
ATOM 2283 O O . ALA B 1 126 ? 37.797 11.004 55.092 1.00 21.20 124 ALA B O 1
ATOM 2285 N N . TYR B 1 127 ? 36.074 11.742 53.823 1.00 22.15 125 TYR B N 1
ATOM 2286 C CA . TYR B 1 127 ? 36.258 10.705 52.790 1.00 23.01 125 TYR B CA 1
ATOM 2287 C C . TYR B 1 127 ? 37.369 11.171 51.854 1.00 23.40 125 TYR B C 1
ATOM 2288 O O . TYR B 1 127 ? 37.408 12.336 51.507 1.00 22.50 125 TYR B O 1
ATOM 2297 N N . SER B 1 128 ? 38.243 10.255 51.416 1.00 22.90 126 SER B N 1
ATOM 2298 C CA . SER B 1 128 ? 39.185 10.587 50.366 1.00 23.31 126 SER B CA 1
ATOM 2299 C C . SER B 1 128 ? 38.400 10.900 49.105 1.00 23.20 126 SER B C 1
ATOM 2300 O O . SER B 1 128 ? 37.242 10.491 48.950 1.00 22.74 126 SER B O 1
ATOM 2303 N N . ASP B 1 129 ? 39.020 11.575 48.163 1.00 24.07 127 ASP B N 1
ATOM 2304 C CA . ASP B 1 129 ? 38.338 11.860 46.903 1.00 25.56 127 ASP B CA 1
ATOM 2305 C C . ASP B 1 129 ? 37.837 10.589 46.117 1.00 25.12 127 ASP B C 1
ATOM 2306 O O . ASP B 1 129 ? 36.788 10.611 45.534 1.00 22.73 127 ASP B O 1
ATOM 2311 N N . GLU B 1 130 ? 38.597 9.508 46.156 1.00 24.79 128 GLU B N 1
ATOM 2312 C CA . GLU B 1 130 ? 38.209 8.282 45.505 1.00 27.12 128 GLU B CA 1
ATOM 2313 C C . GLU B 1 130 ? 37.025 7.592 46.255 1.00 25.51 128 GLU B C 1
ATOM 2314 O O . GLU B 1 130 ? 36.008 7.172 45.659 1.00 23.38 128 GLU B O 1
ATOM 2320 N N . GLU B 1 131 ? 37.119 7.569 47.572 1.00 24.74 129 GLU B N 1
ATOM 2321 C CA . GLU B 1 131 ? 36.075 7.008 48.397 1.00 25.55 129 GLU B CA 1
ATOM 2322 C C . GLU B 1 131 ? 34.774 7.753 48.190 1.00 25.90 129 GLU B C 1
ATOM 2323 O O . GLU B 1 131 ? 33.710 7.172 48.005 1.00 26.51 129 GLU B O 1
ATOM 2329 N N . LYS B 1 132 ? 34.831 9.072 48.211 1.00 25.85 130 LYS B N 1
ATOM 2330 C CA . LYS B 1 132 ? 33.630 9.859 47.972 1.00 25.85 130 LYS B CA 1
ATOM 2331 C C . LYS B 1 132 ? 33.078 9.719 46.547 1.00 25.06 130 LYS B C 1
ATOM 2332 O O . LYS B 1 132 ? 31.887 9.716 46.374 1.00 21.99 130 LYS B O 1
ATOM 2338 N N . SER B 1 133 ? 33.955 9.629 45.553 1.00 26.58 131 SER B N 1
ATOM 2339 C CA . SER B 1 133 ? 33.545 9.358 44.154 1.00 25.90 131 SER B CA 1
ATOM 2340 C C . SER B 1 133 ? 32.751 8.050 44.065 1.00 25.22 131 SER B C 1
ATOM 2341 O O . SER B 1 133 ? 31.593 8.015 43.601 1.00 27.05 131 SER B O 1
ATOM 2344 N N . LEU B 1 134 ? 33.319 6.980 44.594 1.00 26.08 132 LEU B N 1
ATOM 2345 C CA . LEU B 1 134 ? 32.635 5.648 44.581 1.00 24.80 132 LEU B CA 1
ATOM 2346 C C . LEU B 1 134 ? 31.308 5.657 45.304 1.00 23.17 132 LEU B C 1
ATOM 2347 O O . LEU B 1 134 ? 30.317 5.170 44.750 1.00 22.39 132 LEU B O 1
ATOM 2352 N N . VAL B 1 135 ? 31.271 6.288 46.471 1.00 22.23 133 VAL B N 1
ATOM 2353 C CA . VAL B 1 135 ? 30.047 6.362 47.265 1.00 22.68 133 VAL B CA 1
ATOM 2354 C C . VAL B 1 135 ? 28.977 7.139 46.537 1.00 22.02 133 VAL B C 1
ATOM 2355 O O . VAL B 1 135 ? 27.851 6.709 46.557 1.00 23.02 133 VAL B O 1
ATOM 2359 N N . LYS B 1 136 ? 29.336 8.242 45.895 1.00 22.16 134 LYS B N 1
ATOM 2360 C CA . LYS B 1 136 ? 28.397 9.063 45.145 1.00 23.01 134 LYS B CA 1
ATOM 2361 C C . LYS B 1 136 ? 27.990 8.482 43.782 1.00 21.57 134 LYS B C 1
ATOM 2362 O O . LYS B 1 136 ? 26.883 8.775 43.289 1.00 22.77 134 LYS B O 1
ATOM 2368 N N . GLN B 1 137 ? 28.860 7.696 43.165 1.00 20.45 135 GLN B N 1
ATOM 2369 C CA . GLN B 1 137 ? 28.447 6.892 41.987 1.00 20.17 135 GLN B CA 1
ATOM 2370 C C . GLN B 1 137 ? 27.367 5.919 42.434 1.00 19.58 135 GLN B C 1
ATOM 2371 O O . GLN B 1 137 ? 26.379 5.744 41.739 1.00 15.74 135 GLN B O 1
ATOM 2377 N N . ALA B 1 138 ? 27.572 5.246 43.569 1.00 18.57 136 ALA B N 1
ATOM 2378 C CA . ALA B 1 138 ? 26.658 4.171 43.953 1.00 17.92 136 ALA B CA 1
ATOM 2379 C C . ALA B 1 138 ? 25.324 4.781 44.327 1.00 18.97 136 ALA B C 1
ATOM 2380 O O . ALA B 1 138 ? 24.242 4.210 44.048 1.00 19.20 136 ALA B O 1
ATOM 2382 N N . ASP B 1 139 ? 25.374 5.908 44.999 1.00 21.30 137 ASP B N 1
ATOM 2383 C CA . ASP B 1 139 ? 24.134 6.619 45.440 1.00 23.32 137 ASP B CA 1
ATOM 2384 C C . ASP B 1 139 ? 23.235 7.044 44.272 1.00 22.86 137 ASP B C 1
ATOM 2385 O O . ASP B 1 139 ? 21.992 6.869 44.313 1.00 23.47 137 ASP B O 1
ATOM 2390 N N . ALA B 1 140 ? 23.852 7.635 43.248 1.00 22.27 138 ALA B N 1
ATOM 2391 C CA . ALA B 1 140 ? 23.146 8.027 42.037 1.00 22.37 138 ALA B CA 1
ATOM 2392 C C . ALA B 1 140 ? 22.592 6.809 41.281 1.00 23.62 138 ALA B C 1
ATOM 2393 O O . ALA B 1 140 ? 21.514 6.888 40.663 1.00 23.34 138 ALA B O 1
ATOM 2395 N N . LEU B 1 141 ? 23.363 5.721 41.237 1.00 23.24 139 LEU B N 1
ATOM 2396 C CA . LEU B 1 141 ? 22.845 4.496 40.526 1.00 24.70 139 LEU B CA 1
ATOM 2397 C C . LEU B 1 141 ? 21.665 3.875 41.231 1.00 24.32 139 LEU B C 1
ATOM 2398 O O . LEU B 1 141 ? 20.701 3.471 40.600 1.00 24.02 139 LEU B O 1
ATOM 2403 N N . CYS B 1 142 ? 21.762 3.771 42.560 1.00 23.79 140 CYS B N 1
ATOM 2404 C CA . CYS B 1 142 ? 20.643 3.318 43.381 1.00 22.81 140 CYS B CA 1
ATOM 2405 C C . CYS B 1 142 ? 19.401 4.208 43.243 1.00 23.38 140 CYS B C 1
ATOM 2406 O O . CYS B 1 142 ? 18.311 3.716 43.060 1.00 23.30 140 CYS B O 1
ATOM 2409 N N . ALA B 1 143 ? 19.569 5.519 43.301 1.00 24.57 141 ALA B N 1
ATOM 2410 C CA . ALA B 1 143 ? 18.472 6.458 42.954 1.00 24.63 141 ALA B CA 1
ATOM 2411 C C . ALA B 1 143 ? 17.930 6.186 41.537 1.00 25.20 141 ALA B C 1
ATOM 2412 O O . ALA B 1 143 ? 16.720 6.094 41.325 1.00 25.23 141 ALA B O 1
ATOM 2414 N N . TYR B 1 144 ? 18.816 6.024 40.568 1.00 26.93 142 TYR B N 1
ATOM 2415 C CA . TYR B 1 144 ? 18.399 5.745 39.216 1.00 26.89 142 TYR B CA 1
ATOM 2416 C C . TYR B 1 144 ? 17.662 4.399 39.119 1.00 27.30 142 TYR B C 1
ATOM 2417 O O . TYR B 1 144 ? 16.588 4.286 38.490 1.00 27.02 142 TYR B O 1
ATOM 2426 N N . LEU B 1 145 ? 18.225 3.371 39.749 1.00 26.91 143 LEU B N 1
ATOM 2427 C CA . LEU B 1 145 ? 17.565 2.083 39.824 1.00 26.50 143 LEU B CA 1
ATOM 2428 C C . LEU B 1 145 ? 16.171 2.142 40.470 1.00 27.13 143 LEU B C 1
ATOM 2429 O O . LEU B 1 145 ? 15.287 1.422 40.020 1.00 27.07 143 LEU B O 1
ATOM 2434 N N . LYS B 1 146 ? 15.943 3.046 41.432 1.00 27.04 144 LYS B N 1
ATOM 2435 C CA . LYS B 1 146 ? 14.613 3.196 42.037 1.00 27.34 144 LYS B CA 1
ATOM 2436 C C . LYS B 1 146 ? 13.619 3.731 41.034 1.00 27.20 144 LYS B C 1
ATOM 2437 O O . LYS B 1 146 ? 12.415 3.363 41.046 1.00 26.80 144 LYS B O 1
ATOM 2443 N N . CYS B 1 147 ? 14.125 4.635 40.196 1.00 26.24 145 CYS B N 1
ATOM 2444 C CA . CYS B 1 147 ? 13.338 5.247 39.125 1.00 25.73 145 CYS B CA 1
ATOM 2445 C C . CYS B 1 147 ? 12.898 4.167 38.151 1.00 25.21 145 CYS B C 1
ATOM 2446 O O . CYS B 1 147 ? 11.754 4.098 37.845 1.00 24.65 145 CYS B O 1
ATOM 2449 N N . LEU B 1 148 ? 13.814 3.320 37.680 1.00 25.42 146 LEU B N 1
ATOM 2450 C CA . LEU B 1 148 ? 13.451 2.159 36.829 1.00 25.77 146 LEU B CA 1
ATOM 2451 C C . LEU B 1 148 ? 12.418 1.199 37.472 1.00 26.48 146 LEU B C 1
ATOM 2452 O O . LEU B 1 148 ? 11.436 0.774 36.824 1.00 26.85 146 LEU B O 1
ATOM 2457 N N . GLU B 1 149 ? 12.589 0.877 38.749 1.00 27.12 147 GLU B N 1
ATOM 2458 C CA . GLU B 1 149 ? 11.605 0.006 39.406 1.00 29.06 147 GLU B CA 1
ATOM 2459 C C . GLU B 1 149 ? 10.206 0.650 39.429 1.00 27.55 147 GLU B C 1
ATOM 2460 O O . GLU B 1 149 ? 9.239 0.021 39.172 1.00 24.99 147 GLU B O 1
ATOM 2466 N N . GLU B 1 150 ? 10.166 1.940 39.655 1.00 28.67 148 GLU B N 1
ATOM 2467 C CA . GLU B 1 150 ? 8.927 2.702 39.754 1.00 29.71 148 GLU B CA 1
ATOM 2468 C C . GLU B 1 150 ? 8.304 2.853 38.394 1.00 31.49 148 GLU B C 1
ATOM 2469 O O . GLU B 1 150 ? 7.066 2.742 38.245 1.00 32.20 148 GLU B O 1
ATOM 2475 N N . LEU B 1 151 ? 9.149 3.075 37.397 1.00 32.40 149 LEU B N 1
ATOM 2476 C CA . LEU B 1 151 ? 8.715 3.045 35.989 1.00 33.59 149 LEU B CA 1
ATOM 2477 C C . LEU B 1 151 ? 8.167 1.741 35.537 1.00 34.79 149 LEU B C 1
ATOM 2478 O O . LEU B 1 151 ? 7.101 1.688 34.877 1.00 34.47 149 LEU B O 1
ATOM 2483 N N . ALA B 1 152 ? 8.898 0.676 35.866 1.00 36.19 150 ALA B N 1
ATOM 2484 C CA . ALA B 1 152 ? 8.483 -0.676 35.490 1.00 36.15 150 ALA B CA 1
ATOM 2485 C C . ALA B 1 152 ? 7.114 -1.088 36.104 1.00 37.17 150 ALA B C 1
ATOM 2486 O O . ALA B 1 152 ? 6.381 -1.881 35.516 1.00 38.34 150 ALA B O 1
ATOM 2488 N N . ALA B 1 153 ? 6.741 -0.501 37.228 1.00 37.57 151 ALA B N 1
ATOM 2489 C CA . ALA B 1 153 ? 5.468 -0.756 37.865 1.00 37.78 151 ALA B CA 1
ATOM 2490 C C . ALA B 1 153 ? 4.447 0.288 37.445 1.00 38.55 151 ALA B C 1
ATOM 2491 O O . ALA B 1 153 ? 3.414 0.476 38.125 1.00 40.12 151 ALA B O 1
ATOM 2493 N N . GLY B 1 154 ? 4.690 0.949 36.309 1.00 38.38 152 GLY B N 1
ATOM 2494 C CA . GLY B 1 154 ? 3.693 1.853 35.709 1.00 36.74 152 GLY B CA 1
ATOM 2495 C C . GLY B 1 154 ? 3.505 3.109 36.519 1.00 36.25 152 GLY B C 1
ATOM 2496 O O . GLY B 1 154 ? 2.414 3.628 36.605 1.00 35.94 152 GLY B O 1
ATOM 2497 N N . ASN B 1 155 ? 4.566 3.574 37.183 1.00 35.68 153 ASN B N 1
ATOM 2498 C CA . ASN B 1 155 ? 4.514 4.868 37.880 1.00 34.91 153 ASN B CA 1
ATOM 2499 C C . ASN B 1 155 ? 5.353 5.896 37.112 1.00 34.16 153 ASN B C 1
ATOM 2500 O O . ASN B 1 155 ? 6.587 5.851 37.153 1.00 33.54 153 ASN B O 1
ATOM 2505 N N . ASN B 1 156 ? 4.660 6.794 36.397 1.00 33.76 154 ASN B N 1
ATOM 2506 C CA . ASN B 1 156 ? 5.268 7.825 35.546 1.00 34.21 154 ASN B CA 1
ATOM 2507 C C . ASN B 1 156 ? 5.747 9.052 36.299 1.00 33.19 154 ASN B C 1
ATOM 2508 O O . ASN B 1 156 ? 6.391 9.877 35.735 1.00 31.12 154 ASN B O 1
ATOM 2513 N N . GLU B 1 157 ? 5.409 9.175 37.578 1.00 33.96 155 GLU B N 1
ATOM 2514 C CA . GLU B 1 157 ? 5.902 10.265 38.404 1.00 34.79 155 GLU B CA 1
ATOM 2515 C C . GLU B 1 157 ? 7.424 10.333 38.504 1.00 34.14 155 GLU B C 1
ATOM 2516 O O . GLU B 1 157 ? 7.955 11.400 38.732 1.00 33.49 155 GLU B O 1
ATOM 2522 N N . PHE B 1 158 ? 8.107 9.208 38.323 1.00 33.63 156 PHE B N 1
ATOM 2523 C CA . PHE B 1 158 ? 9.575 9.170 38.336 1.00 34.14 156 PHE B CA 1
ATOM 2524 C C . PHE B 1 158 ? 10.283 9.425 36.980 1.00 34.88 156 PHE B C 1
ATOM 2525 O O . PHE B 1 158 ? 11.477 9.172 36.836 1.00 34.19 156 PHE B O 1
ATOM 2533 N N . LEU B 1 159 ? 9.535 9.884 35.986 1.00 35.74 157 LEU B N 1
ATOM 2534 C CA . LEU B 1 159 ? 10.118 10.184 34.665 1.00 37.31 157 LEU B CA 1
ATOM 2535 C C . LEU B 1 159 ? 11.152 11.294 34.700 1.00 38.02 157 LEU B C 1
ATOM 2536 O O . LEU B 1 159 ? 12.273 11.143 34.198 1.00 38.77 157 LEU B O 1
ATOM 2541 N N . LEU B 1 160 ? 10.725 12.429 35.243 1.00 38.48 158 LEU B N 1
ATOM 2542 C CA . LEU B 1 160 ? 11.590 13.584 35.494 1.00 38.70 158 LEU B CA 1
ATOM 2543 C C . LEU B 1 160 ? 12.867 13.219 36.283 1.00 37.65 158 LEU B C 1
ATOM 2544 O O . LEU B 1 160 ? 13.958 13.613 35.898 1.00 37.05 158 LEU B O 1
ATOM 2549 N N . ALA B 1 161 ? 12.713 12.442 37.351 1.00 36.50 159 ALA B N 1
ATOM 2550 C CA . ALA B 1 161 ? 13.781 12.138 38.247 1.00 35.86 159 ALA B CA 1
ATOM 2551 C C . ALA B 1 161 ? 14.801 11.269 37.480 1.00 36.24 159 ALA B C 1
ATOM 2552 O O . ALA B 1 161 ? 16.028 11.409 37.630 1.00 34.90 159 ALA B O 1
ATOM 2554 N N . LYS B 1 162 ? 14.279 10.393 36.632 1.00 36.16 160 LYS B N 1
ATOM 2555 C CA . LYS B 1 162 ? 15.113 9.502 35.885 1.00 36.76 160 LYS B CA 1
ATOM 2556 C C . LYS B 1 162 ? 15.979 10.311 34.959 1.00 36.49 160 LYS B C 1
ATOM 2557 O O . LYS B 1 162 ? 17.164 10.046 34.848 1.00 34.65 160 LYS B O 1
ATOM 2563 N N . THR B 1 163 ? 15.383 11.311 34.314 1.00 37.52 161 THR B N 1
ATOM 2564 C CA . THR B 1 163 ? 16.132 12.145 33.370 1.00 38.07 161 THR B CA 1
ATOM 2565 C C . THR B 1 163 ? 17.244 12.923 34.093 1.00 39.03 161 THR B C 1
ATOM 2566 O O . THR B 1 163 ? 18.364 12.943 33.596 1.00 39.72 161 THR B O 1
ATOM 2570 N N . ARG B 1 164 ? 16.998 13.539 35.251 1.00 38.72 162 ARG B N 1
ATOM 2571 C CA . ARG B 1 164 ? 18.128 14.223 35.892 1.00 39.83 162 ARG B CA 1
ATOM 2572 C C . ARG B 1 164 ? 19.104 13.283 36.522 1.00 39.05 162 ARG B C 1
ATOM 2573 O O . ARG B 1 164 ? 20.302 13.583 36.561 1.00 38.64 162 ARG B O 1
ATOM 2581 N N . LEU B 1 165 ? 18.622 12.150 37.034 1.00 37.93 163 LEU B N 1
ATOM 2582 C CA . LEU B 1 165 ? 19.561 11.148 37.478 1.00 37.85 163 LEU B CA 1
ATOM 2583 C C . LEU B 1 165 ? 20.514 10.761 36.3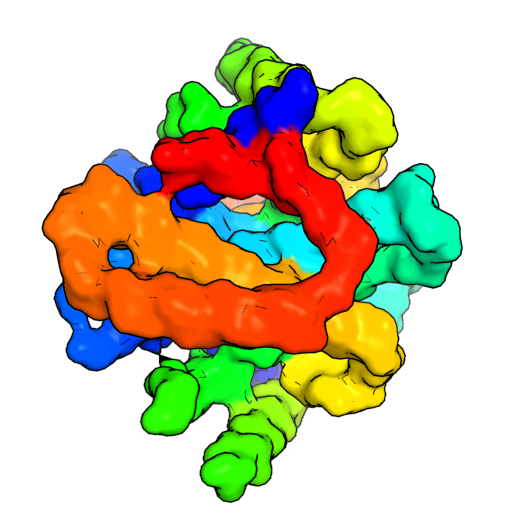82 1.00 37.63 163 LEU B C 1
ATOM 2584 O O . LEU B 1 165 ? 21.698 10.536 36.650 1.00 37.74 163 LEU B O 1
ATOM 2589 N N . GLU B 1 166 ? 20.039 10.769 35.144 1.00 36.74 164 GLU B N 1
ATOM 2590 C CA . GLU B 1 166 ? 20.856 10.387 34.034 1.00 37.37 164 GLU B CA 1
ATOM 2591 C C . GLU B 1 166 ? 21.949 11.418 33.755 1.00 36.67 164 GLU B C 1
ATOM 2592 O O . GLU B 1 166 ? 23.064 11.054 33.371 1.00 35.72 164 GLU B O 1
ATOM 2598 N N . ALA B 1 167 ? 21.614 12.694 33.940 1.00 35.80 165 ALA B N 1
ATOM 2599 C CA . ALA B 1 167 ? 22.615 13.761 33.880 1.00 35.98 165 ALA B CA 1
ATOM 2600 C C . ALA B 1 167 ? 23.650 13.587 35.003 1.00 35.91 165 ALA B C 1
ATOM 2601 O O . ALA B 1 167 ? 24.831 13.747 34.785 1.00 36.12 165 ALA B O 1
ATOM 2603 N N . THR B 1 168 ? 23.192 13.275 36.205 1.00 35.69 166 THR B N 1
ATOM 2604 C CA . THR B 1 168 ? 24.093 13.033 37.313 1.00 35.94 166 THR B CA 1
ATOM 2605 C C . THR B 1 168 ? 25.080 11.871 37.032 1.00 36.09 166 THR B C 1
ATOM 2606 O O . THR B 1 168 ? 26.303 11.975 37.315 1.00 36.27 166 THR B O 1
ATOM 2610 N N . LEU B 1 169 ? 24.550 10.789 36.477 1.00 35.20 167 LEU B N 1
ATOM 2611 C CA . LEU B 1 169 ? 25.309 9.588 36.217 1.00 35.77 167 LEU B CA 1
ATOM 2612 C C . LEU B 1 169 ? 26.434 9.848 35.226 1.00 35.06 167 LEU B C 1
ATOM 2613 O O . LEU B 1 169 ? 27.549 9.384 35.406 1.00 35.01 167 LEU B O 1
ATOM 2618 N N . GLU B 1 170 ? 26.120 10.574 34.161 1.00 36.40 168 GLU B N 1
ATOM 2619 C CA . GLU B 1 170 ? 27.144 11.059 33.248 1.00 36.70 168 GLU B CA 1
ATOM 2620 C C . GLU B 1 170 ? 28.151 11.955 33.941 1.00 35.58 168 GLU B C 1
ATOM 2621 O O . GLU B 1 170 ? 29.351 11.776 33.730 1.00 35.59 168 GLU B O 1
ATOM 2627 N N . ALA B 1 171 ? 27.691 12.919 34.738 1.00 33.63 169 ALA B N 1
ATOM 2628 C CA . ALA B 1 171 ? 28.638 13.736 35.481 1.00 34.17 169 ALA B CA 1
ATOM 2629 C C . ALA B 1 171 ? 29.604 12.855 36.306 1.00 33.27 169 ALA B C 1
ATOM 2630 O O . ALA B 1 171 ? 30.803 13.094 36.365 1.00 32.95 169 ALA B O 1
ATOM 2632 N N . ARG B 1 172 ? 29.096 11.780 36.887 1.00 32.83 170 ARG B N 1
ATOM 2633 C CA . ARG B 1 172 ? 29.930 10.942 37.741 1.00 32.14 170 ARG B CA 1
ATOM 2634 C C . ARG B 1 172 ? 30.466 9.680 37.035 1.00 32.32 170 ARG B C 1
ATOM 2635 O O . ARG B 1 172 ? 30.933 8.750 37.688 1.00 32.35 170 ARG B O 1
ATOM 2643 N N . ARG B 1 173 ? 30.366 9.671 35.704 1.00 32.43 171 ARG B N 1
ATOM 2644 C CA . ARG B 1 173 ? 30.867 8.604 34.773 1.00 32.78 171 ARG B CA 1
ATOM 2645 C C . ARG B 1 173 ? 32.248 8.004 35.153 1.00 32.00 171 ARG B C 1
ATOM 2646 O O . ARG B 1 173 ? 33.130 8.737 35.538 1.00 31.95 171 ARG B O 1
ATOM 2654 N N . SER B 1 174 ? 32.402 6.665 35.101 1.00 30.80 172 SER B N 1
ATOM 2655 C CA . SER B 1 174 ? 33.712 6.023 35.336 1.00 29.86 172 SER B CA 1
ATOM 2656 C C . SER B 1 174 ? 33.731 4.697 34.630 1.00 28.68 172 SER B C 1
ATOM 2657 O O . SER B 1 174 ? 32.684 4.171 34.320 1.00 28.22 172 SER B O 1
ATOM 2660 N N . GLN B 1 175 ? 34.889 4.102 34.456 1.00 27.72 173 GLN B N 1
ATOM 2661 C CA . GLN B 1 175 ? 34.943 2.767 33.801 1.00 28.69 173 GLN B CA 1
ATOM 2662 C C . GLN B 1 175 ? 34.161 1.741 34.636 1.00 28.66 173 GLN B C 1
ATOM 2663 O O . GLN B 1 175 ? 33.461 0.902 34.111 1.00 27.25 173 GLN B O 1
ATOM 2669 N N . GLU B 1 176 ? 34.252 1.852 35.958 1.00 28.04 174 GLU B N 1
ATOM 2670 C CA . GLU B 1 176 ? 33.625 0.849 36.767 1.00 29.45 174 GLU B CA 1
ATOM 2671 C C . GLU B 1 176 ? 32.092 0.983 36.748 1.00 29.35 174 GLU B C 1
ATOM 2672 O O . GLU B 1 176 ? 31.408 -0.032 36.797 1.00 28.95 174 GLU B O 1
ATOM 2686 N N . ASP B 1 178 ? 30.493 2.233 34.042 1.00 33.04 176 ASP B N 1
ATOM 2687 C CA . ASP B 1 178 ? 30.199 1.744 32.687 1.00 33.60 176 ASP B CA 1
ATOM 2688 C C . ASP B 1 178 ? 29.991 0.219 32.725 1.00 34.26 176 ASP B C 1
ATOM 2689 O O . ASP B 1 178 ? 29.041 -0.336 32.153 1.00 34.05 176 ASP B O 1
ATOM 2694 N N . TYR B 1 179 ? 30.910 -0.466 33.379 1.00 34.50 177 TYR B N 1
ATOM 2695 C CA . TYR B 1 179 ? 30.829 -1.921 33.486 1.00 34.63 177 TYR B CA 1
ATOM 2696 C C . TYR B 1 179 ? 29.546 -2.315 34.240 1.00 33.35 177 TYR B C 1
ATOM 2697 O O . TYR B 1 179 ? 28.791 -3.208 33.827 1.00 33.28 177 TYR B O 1
ATOM 2706 N N . PHE B 1 180 ? 29.314 -1.664 35.360 1.00 32.23 178 PHE B N 1
ATOM 2707 C CA . PHE B 1 180 ? 28.174 -1.994 36.167 1.00 31.82 178 PHE B CA 1
ATOM 2708 C C . PHE B 1 180 ? 26.868 -1.830 35.372 1.00 31.58 178 PHE B C 1
ATOM 2709 O O . PHE B 1 180 ? 26.024 -2.729 35.374 1.00 30.26 178 PHE B O 1
ATOM 2725 N N . GLU B 1 182 ? 26.526 -1.897 32.263 1.00 31.43 180 GLU B N 1
ATOM 2726 C CA . GLU B 1 182 ? 26.476 -2.784 31.103 1.00 32.63 180 GLU B CA 1
ATOM 2727 C C . GLU B 1 182 ? 26.037 -4.201 31.543 1.00 31.62 180 GLU B C 1
ATOM 2728 O O . GLU B 1 182 ? 25.250 -4.866 30.885 1.00 30.08 180 GLU B O 1
ATOM 2734 N N . ILE B 1 183 ? 26.559 -4.609 32.686 1.00 30.33 181 ILE B N 1
ATOM 2735 C CA . ILE B 1 183 ? 26.399 -5.953 33.161 1.00 30.34 181 ILE B CA 1
ATOM 2736 C C . ILE B 1 183 ? 25.206 -6.195 34.147 1.00 29.39 181 ILE B C 1
ATOM 2737 O O . ILE B 1 183 ? 24.538 -7.182 34.017 1.00 27.21 181 ILE B O 1
ATOM 2742 N N . PHE B 1 184 ? 24.926 -5.295 35.090 1.00 30.41 182 PHE B N 1
ATOM 2743 C CA . PHE B 1 184 ? 23.907 -5.564 36.140 1.00 31.08 182 PHE B CA 1
ATOM 2744 C C . PHE B 1 184 ? 22.546 -4.799 35.991 1.00 32.20 182 PHE B C 1
ATOM 2745 O O . PHE B 1 184 ? 21.505 -5.270 36.462 1.00 32.92 182 PHE B O 1
ATOM 2753 N N . VAL B 1 185 ? 22.558 -3.658 35.295 1.00 32.92 183 VAL B N 1
ATOM 2754 C CA . VAL B 1 185 ? 21.394 -2.744 35.178 1.00 32.88 183 VAL B CA 1
ATOM 2755 C C . VAL B 1 185 ? 20.299 -3.116 34.148 1.00 33.69 183 VAL B C 1
ATOM 2756 O O . VAL B 1 185 ? 19.134 -2.788 34.344 1.00 33.25 183 VAL B O 1
ATOM 2760 N N . PRO B 1 186 ? 20.659 -3.729 33.001 1.00 35.02 184 PRO B N 1
ATOM 2761 C CA . PRO B 1 186 ? 19.562 -4.153 32.115 1.00 35.31 184 PRO B CA 1
ATOM 2762 C C . PRO B 1 186 ? 18.503 -5.054 32.793 1.00 35.83 184 PRO B C 1
ATOM 2763 O O . PRO B 1 186 ? 17.327 -4.991 32.439 1.00 35.52 184 PRO B O 1
ATOM 2767 N N . SER B 1 187 ? 18.903 -5.837 33.796 1.00 36.46 185 SER B N 1
ATOM 2768 C CA . SER B 1 187 ? 17.997 -6.741 34.514 1.00 36.72 185 SER B CA 1
ATOM 2769 C C . SER B 1 187 ? 16.882 -6.041 35.289 1.00 37.22 185 SER B C 1
ATOM 2770 O O . SER B 1 187 ? 15.860 -6.666 35.559 1.00 37.86 185 SER B O 1
ATOM 2773 N N . PHE B 1 188 ? 17.088 -4.776 35.644 1.00 37.48 186 PHE B N 1
ATOM 2774 C CA . PHE B 1 188 ? 16.048 -3.924 36.232 1.00 38.12 186 PHE B CA 1
ATOM 2775 C C . PHE B 1 188 ? 15.218 -3.297 35.106 1.00 38.50 186 PHE B C 1
ATOM 2776 O O . PHE B 1 188 ? 14.335 -2.462 35.366 1.00 38.68 186 PHE B O 1
ATOM 2784 N N . HIS B 1 189 ? 15.558 -3.656 33.860 1.00 39.11 187 HIS B N 1
ATOM 2785 C CA . HIS B 1 189 ? 14.709 -3.467 32.657 1.00 39.22 187 HIS B CA 1
ATOM 2786 C C . HIS B 1 189 ? 14.753 -2.019 32.130 1.00 38.87 187 HIS B C 1
ATOM 2787 O O . HIS B 1 189 ? 15.830 -1.469 31.843 1.00 38.78 187 HIS B O 1
#

Radius of gyration: 19.55 Å; Cα contacts (8 Å, |Δi|>4): 462; chains: 2; bounding box: 42×56×51 Å

Sequence (341 aa):
KQSHFFAHLSRLKLINRWPLRNVRTENVSEHSLQVAVAHALAAIKNRKFGGNVNAERIALLAYHDASEVLTGDLPTPQEYKAIEKIAQQKLVDVPEELRDIFAPLIDEHAYSDEEKSLVKQADALCAYLKCLEELAAGNNEFLLAKTRLEATLEARRSQEDYFEIFVPSFHKQSHFFAHLSRLKLINRWPLRNVRTENVSEHSLQVAVAHALAAIKNRKFGGNVNAERIALLAYHDASEVLTGDLPTPEYKAIEKIAQQKLVDVPEELRDIFAPLIDEHAYSDEEKSLVKQADALCAYLKCLEELAAGNNEFLLAKTRLEATLEARRSQEDYFEIFVPSFH

Nearest PDB structures (foldseek):
  2paq-assembly1_A  TM=1.006E+00  e=8.323E-24  Escherichia coli K-12
  2paq-assembly1_B  TM=9.921E-01  e=6.583E-22  Escherichia coli K-12
  2par-assembly1_B  TM=9.947E-01  e=3.182E-21  Escherichia coli K-12
  2par-assembly1_A  TM=9.877E-01  e=5.565E-21  Escherichia coli K-12
  2pau-assembly1_A  TM=9.985E-01  e=1.024E-20  Escherichia coli K-12

Solvent-accessible surface area: 15534 Å² total

GO terms:
  GO:0002953 5'-deoxynucleotidase activity (F, EXP)
  GO:0050897 cobalt ion binding (F, IDA)
  GO:0002953 5'-deoxynucleotidase activity (F, IDA)
  GO:0042802 identical protein binding (F, IDA)
  GO:0010139 pyrimidine deoxyribonucleotide salvage (P, IMP)
  GO:0006226 dUMP biosynthetic process (P, IMP)

Foldseek 3Di:
DDDCLVVLLVCQQVFWPPPVDFPDIATRVNLLQQLLLLLLLQVLCVVPVVDDDDSNVLSLLSCACSLCSVVGDDPDDDVVPVVLVVSLVVSLVPPPVCSVVCSCSNDVPPQDPVSVLSSQLSSLVSQLLSLLLRVVVPHPVSPVVNVVSVVVNVVSDDPSCVVVPVRVVSD/DDDCLVVLLVCQQVFWPPPVDFPDTDTRVNLLQQLCLLLLLQVLCVVPPVHDDPSNVLSLLSLACSLCSVVGDDDDCVVVVVQQVSLVVSLVPPPVCSVVCSCSNHVVNADPVSNLSSQLSSLVSQLLSLLLRVVVVNCVSVSVNVVSVVVNVVSDDPSCVVVPVRVVSD

Secondary structure (DSSP, 8-state):
----HHHHHGGGGGPBS-----SS--BHHHHHHHH--HHHHHHHHHHHS-----HHHHHHH--TTTTHHHH-------THHHHHHHHHHHHH---GGGHHHHHHHHTTTS--HHHHHHHHHHHHHHHHHHHHHHHHTT-GGGHHHHHHHHHHHHHT---------SSTT--/----HHHHHTTGGGPBS-----SS--BHHHHHHHH--HHHHHHHHHHHS-----HHHHHHH--TTTTHHHH-------HHHHHHHHHHHHH---GGGHHHHHHHH-GGGS-HHHHHHHHHHHHHHHHHHHHHHHHTT-GGGHHHHHHHHHHHHHT---------SSGGG-